Protein AF-A0A2S5LZ97-F1 (afdb_monomer_lite)

Radius of gyration: 30.35 Å; chains: 1; bounding box: 59×43×100 Å

Structure (mmCIF, N/CA/C/O backbone):
data_AF-A0A2S5LZ97-F1
#
_entry.id   AF-A0A2S5LZ97-F1
#
loop_
_atom_site.group_PDB
_atom_site.id
_atom_site.type_symbol
_atom_site.label_atom_id
_atom_site.label_alt_id
_atom_site.label_comp_id
_atom_site.label_asym_id
_atom_site.label_entity_id
_atom_site.label_seq_id
_atom_site.pdbx_PDB_ins_code
_atom_site.Cartn_x
_atom_site.Cartn_y
_atom_site.Cartn_z
_atom_site.occupancy
_atom_site.B_iso_or_equiv
_atom_site.auth_seq_id
_atom_site.auth_comp_id
_atom_site.auth_asym_id
_atom_site.auth_atom_id
_atom_site.pdbx_PDB_model_num
ATOM 1 N N . MET A 1 1 ? -4.134 26.483 -69.947 1.00 50.78 1 MET A N 1
ATOM 2 C CA . MET A 1 1 ? -4.441 25.269 -69.149 1.00 50.78 1 MET A CA 1
ATOM 3 C C . MET A 1 1 ? -4.450 25.539 -67.646 1.00 50.78 1 MET A C 1
ATOM 5 O O . MET A 1 1 ? -5.312 25.001 -66.969 1.00 50.78 1 MET A O 1
ATOM 9 N N . THR A 1 2 ? -3.564 26.391 -67.124 1.00 55.31 2 THR A N 1
ATOM 10 C CA . THR A 1 2 ? -3.478 26.756 -65.696 1.00 55.31 2 THR A CA 1
ATOM 11 C C . THR A 1 2 ? -4.659 27.597 -65.186 1.00 55.31 2 THR A C 1
ATOM 13 O O . THR A 1 2 ? -5.148 27.341 -64.092 1.00 55.31 2 THR A O 1
ATOM 16 N N . GLU A 1 3 ? -5.186 28.536 -65.982 1.00 55.03 3 GLU A N 1
ATOM 17 C CA . GLU A 1 3 ? -6.329 29.379 -65.572 1.00 55.03 3 GLU A CA 1
ATOM 18 C C . GLU A 1 3 ? -7.663 28.617 -65.517 1.00 55.03 3 GLU A C 1
ATOM 20 O O . GLU A 1 3 ? -8.419 28.777 -64.564 1.00 55.03 3 GLU A O 1
ATOM 25 N N . LEU A 1 4 ? -7.917 27.702 -66.463 1.00 55.62 4 LEU A N 1
ATOM 26 C CA . LEU A 1 4 ? -9.122 26.855 -66.463 1.00 55.62 4 LEU A CA 1
ATOM 27 C C . LEU A 1 4 ? -9.148 25.887 -65.262 1.00 55.62 4 LEU A C 1
ATOM 29 O O . LEU A 1 4 ? -10.207 25.578 -64.723 1.00 55.62 4 LEU A O 1
ATOM 33 N N . PHE A 1 5 ? -7.970 25.434 -64.820 1.00 51.81 5 PHE A N 1
ATOM 34 C CA . PHE A 1 5 ? -7.815 24.567 -63.649 1.00 51.81 5 PHE A CA 1
ATOM 35 C C . PHE A 1 5 ? -8.069 25.311 -62.331 1.00 51.81 5 PHE A C 1
ATOM 37 O O . PHE A 1 5 ? -8.610 24.726 -61.394 1.00 51.81 5 PHE A O 1
ATOM 44 N N . ASN A 1 6 ? -7.708 26.595 -62.258 1.00 56.69 6 ASN A N 1
ATOM 45 C CA . ASN A 1 6 ? -8.006 27.435 -61.098 1.00 56.69 6 ASN A CA 1
ATOM 46 C C . ASN A 1 6 ? -9.491 27.826 -61.043 1.00 56.69 6 ASN A C 1
ATOM 48 O O . ASN A 1 6 ? -10.066 27.818 -59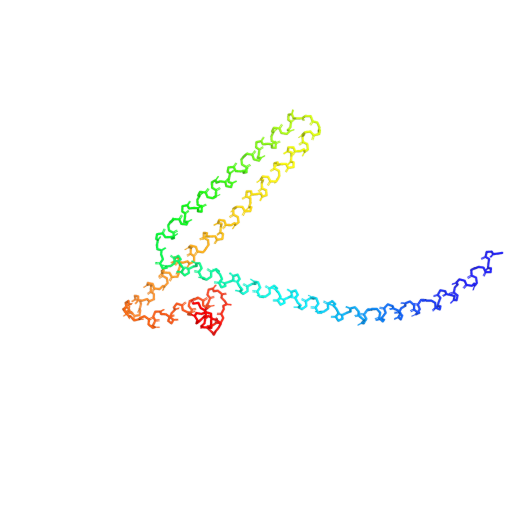.958 1.00 56.69 6 ASN A O 1
ATOM 52 N N . LEU A 1 7 ? -10.135 28.037 -62.199 1.00 55.12 7 LEU A N 1
ATOM 53 C CA . LEU A 1 7 ? -11.564 28.366 -62.283 1.00 55.12 7 LEU A CA 1
ATOM 54 C C . LEU A 1 7 ? -12.489 27.227 -61.815 1.00 55.12 7 LEU A C 1
ATOM 56 O O . LEU A 1 7 ? -13.575 27.483 -61.308 1.00 55.12 7 LEU A O 1
ATOM 60 N N . ILE A 1 8 ? -12.072 25.965 -61.981 1.00 59.00 8 ILE A N 1
ATOM 61 C CA . ILE A 1 8 ? -12.841 24.787 -61.535 1.00 59.00 8 ILE A CA 1
ATOM 62 C C . ILE A 1 8 ? -12.520 24.434 -60.073 1.00 59.00 8 ILE A C 1
ATOM 64 O O . ILE A 1 8 ? -13.386 23.940 -59.353 1.00 59.00 8 ILE A O 1
ATOM 68 N N . LYS A 1 9 ? -11.296 24.710 -59.604 1.00 58.56 9 LYS A N 1
ATOM 69 C CA . LYS A 1 9 ? -10.861 24.385 -58.236 1.00 58.56 9 LYS A CA 1
ATOM 70 C C . LYS A 1 9 ? -11.631 25.141 -57.160 1.00 58.56 9 LYS A C 1
ATOM 72 O O . LYS A 1 9 ? -12.014 24.522 -56.173 1.00 58.56 9 LYS A O 1
ATOM 77 N N . GLU A 1 10 ? -11.851 26.442 -57.334 1.00 59.50 10 GLU A N 1
ATOM 78 C CA . GLU A 1 10 ? -12.558 27.258 -56.340 1.00 59.50 10 GLU A CA 1
ATOM 79 C C . GLU A 1 10 ? -13.998 26.788 -56.081 1.00 59.50 10 GLU A C 1
ATOM 81 O O . GLU A 1 10 ? -14.307 26.471 -54.933 1.00 59.50 10 GLU A O 1
ATOM 86 N N . PRO A 1 11 ? -14.889 26.659 -57.081 1.00 67.94 11 PRO A N 1
ATOM 87 C CA . PRO A 1 11 ? -16.263 26.224 -56.835 1.00 67.94 11 PRO A CA 1
ATOM 88 C C . PRO A 1 11 ? -16.336 24.780 -56.332 1.00 67.94 11 PRO A C 1
ATOM 90 O O . PRO A 1 11 ? -17.176 24.473 -55.490 1.00 67.94 11 PRO A O 1
ATOM 93 N N . LEU A 1 12 ? -15.430 23.899 -56.774 1.00 67.44 12 LEU A N 1
ATOM 94 C CA . LEU A 1 12 ? -15.356 22.532 -56.259 1.00 67.44 12 LEU A CA 1
ATOM 95 C C . LEU A 1 12 ? -14.929 22.511 -54.783 1.00 67.44 12 LEU A C 1
ATOM 97 O O . LEU A 1 12 ? -15.481 21.743 -54.001 1.00 67.44 12 LEU A O 1
ATOM 101 N N . PHE A 1 13 ? -13.991 23.375 -54.385 1.00 68.31 13 PHE A N 1
ATOM 102 C CA . PHE A 1 13 ? -13.585 23.552 -52.991 1.00 68.31 13 PHE A CA 1
ATOM 103 C C . PHE A 1 13 ? -14.746 24.084 -52.140 1.00 68.31 13 PHE A C 1
ATOM 105 O O . PHE A 1 13 ? -15.053 23.504 -51.096 1.00 68.31 13 PHE A O 1
ATOM 112 N N . TRP A 1 14 ? -15.456 25.115 -52.608 1.00 73.94 14 TRP A N 1
ATOM 113 C CA . TRP A 1 14 ? -16.627 25.668 -51.917 1.00 73.94 14 TRP A CA 1
ATOM 114 C C . TRP A 1 14 ? -17.797 24.680 -51.820 1.00 73.94 14 TRP A C 1
ATOM 116 O O . TRP A 1 14 ? -18.539 24.730 -50.844 1.00 73.94 14 TRP A O 1
ATOM 126 N N . LEU A 1 15 ? -17.939 23.753 -52.773 1.00 74.19 15 LEU A N 1
ATOM 127 C CA . LEU A 1 15 ? -18.967 22.708 -52.746 1.00 74.19 15 LEU A CA 1
ATOM 128 C C . LEU A 1 15 ? -18.573 21.509 -51.864 1.00 74.19 15 LEU A C 1
ATOM 130 O O . LEU A 1 15 ? -19.403 20.972 -51.134 1.00 74.19 15 LEU A O 1
ATOM 134 N N . LEU A 1 16 ? -17.306 21.087 -51.900 1.00 68.50 16 LEU A N 1
ATOM 135 C CA . LEU A 1 16 ? -16.816 19.936 -51.132 1.00 68.50 16 LEU A CA 1
ATOM 136 C C . LEU A 1 16 ? -16.667 20.246 -49.642 1.00 68.50 16 LEU A C 1
ATOM 138 O O . LEU A 1 16 ? -16.916 19.372 -48.817 1.00 68.50 16 LEU A O 1
ATOM 142 N N . THR A 1 17 ? -16.307 21.477 -49.281 1.00 74.44 17 THR A N 1
ATOM 143 C CA . THR A 1 17 ? -16.117 21.883 -47.878 1.00 74.44 17 THR A CA 1
ATOM 144 C C . THR A 1 17 ? -17.362 21.653 -47.000 1.00 74.44 17 THR A C 1
ATOM 146 O O . THR A 1 17 ? -17.229 21.001 -45.962 1.00 74.44 17 THR A O 1
ATOM 149 N N . PRO A 1 18 ? -18.585 22.083 -47.380 1.00 74.12 18 PRO A N 1
ATOM 150 C CA . PRO A 1 18 ? -19.786 21.804 -46.593 1.00 74.12 18 PRO A CA 1
ATOM 151 C C . PRO A 1 18 ? -20.181 20.322 -46.609 1.00 74.12 18 PRO A C 1
ATOM 153 O O . PRO A 1 18 ? -20.668 19.826 -45.598 1.00 74.12 18 PRO A O 1
ATOM 156 N N . ILE A 1 19 ? -19.925 19.584 -47.697 1.00 77.62 19 ILE A N 1
ATOM 157 C CA . ILE A 1 19 ? -20.187 18.134 -47.767 1.00 77.62 19 ILE A CA 1
ATOM 158 C C . ILE A 1 19 ? -19.274 17.376 -46.796 1.00 77.62 19 ILE A C 1
ATOM 160 O O . ILE A 1 19 ? -19.739 16.521 -46.046 1.00 77.62 19 ILE A O 1
ATOM 164 N N . VAL A 1 20 ? -17.987 17.723 -46.758 1.00 73.62 20 VAL A N 1
ATOM 165 C CA . VAL A 1 20 ? -17.019 17.166 -45.806 1.00 73.62 20 VAL A CA 1
ATOM 166 C C . VAL A 1 20 ? -17.381 17.570 -44.375 1.00 73.62 20 VAL A C 1
ATOM 168 O O . VAL A 1 20 ? -17.305 16.736 -43.477 1.00 73.62 20 VAL A O 1
ATOM 171 N N . GLY A 1 21 ? -17.852 18.801 -44.155 1.00 73.81 21 GLY A N 1
ATOM 172 C CA . GLY A 1 21 ? -18.374 19.252 -42.861 1.00 73.81 21 GLY A CA 1
ATOM 173 C C . GLY A 1 21 ? -19.596 18.453 -42.391 1.00 73.81 21 GLY A C 1
ATOM 174 O O . GLY A 1 21 ? -19.642 18.022 -41.239 1.00 73.81 21 GLY A O 1
ATOM 175 N N . LEU A 1 22 ? -20.550 18.178 -43.287 1.00 76.56 22 LEU A N 1
ATOM 176 C CA . LEU A 1 22 ? -21.699 17.310 -43.012 1.00 76.56 22 LEU A CA 1
ATOM 177 C C . LEU A 1 22 ? -21.257 15.875 -42.720 1.00 76.56 22 LEU A C 1
ATOM 179 O O . LEU A 1 22 ? -21.741 15.269 -41.767 1.00 76.56 22 LEU A O 1
ATOM 183 N N . PHE A 1 23 ? -20.296 15.350 -43.480 1.00 78.62 23 PHE A N 1
ATOM 184 C CA . PHE A 1 23 ? -19.751 14.013 -43.262 1.00 78.62 23 PHE A CA 1
ATOM 185 C C . PHE A 1 23 ? -19.069 13.902 -41.890 1.00 78.62 23 PHE A C 1
ATOM 187 O O . PHE A 1 23 ? -19.337 12.957 -41.151 1.00 78.62 23 PHE A O 1
ATOM 194 N N . TRP A 1 24 ? -18.275 14.904 -41.496 1.00 72.12 24 TRP A N 1
ATOM 195 C CA . TRP A 1 24 ? -17.671 14.989 -40.162 1.00 72.12 24 TRP A CA 1
ATOM 196 C C . TRP A 1 24 ? -18.701 15.161 -39.045 1.00 72.12 24 TRP A C 1
ATOM 198 O O . TRP A 1 24 ? -18.526 14.581 -37.978 1.00 72.12 24 TRP A O 1
ATOM 208 N N . SER A 1 25 ? -19.785 15.905 -39.275 1.00 76.88 25 SER A N 1
ATOM 209 C CA . SER A 1 25 ? -20.874 16.053 -38.303 1.00 76.88 25 SER A CA 1
ATOM 210 C C . SER A 1 25 ? -21.629 14.736 -38.088 1.00 76.88 25 SER A C 1
ATOM 212 O O . SER A 1 25 ? -21.878 14.341 -36.948 1.00 76.88 25 SER A O 1
ATOM 214 N N . VAL A 1 26 ? -21.917 14.000 -39.167 1.00 78.06 26 VAL A N 1
ATOM 215 C CA . VAL A 1 26 ? -22.550 12.673 -39.110 1.00 78.06 26 VAL A CA 1
ATOM 216 C C . VAL A 1 26 ? -21.627 11.656 -38.433 1.00 78.06 26 VAL A C 1
ATOM 218 O O . VAL A 1 26 ? -22.070 10.942 -37.535 1.00 78.06 26 VAL A O 1
ATOM 221 N N . LEU A 1 27 ? -20.335 11.630 -38.782 1.00 71.38 27 LEU A N 1
ATOM 222 C CA . LEU A 1 27 ? -19.331 10.802 -38.102 1.00 71.38 27 LEU A CA 1
ATOM 223 C C . LEU A 1 27 ? -19.199 11.161 -36.620 1.00 71.38 27 LEU A C 1
ATOM 225 O O . LEU A 1 27 ? -19.171 10.266 -35.781 1.00 71.38 27 LEU A O 1
ATOM 229 N N . GLY A 1 28 ? -19.173 12.451 -36.284 1.00 71.06 28 GLY A N 1
ATOM 230 C CA . GLY A 1 28 ? -19.146 12.933 -34.907 1.00 71.06 28 GLY A CA 1
ATOM 231 C C . GLY A 1 28 ? -20.350 12.434 -34.114 1.00 71.06 28 GLY A C 1
ATOM 232 O O . GLY A 1 28 ? -20.176 11.852 -33.046 1.00 71.06 28 GLY A O 1
ATOM 233 N N . ASN A 1 29 ? -21.561 12.559 -34.657 1.00 78.94 29 ASN A N 1
ATOM 234 C CA . ASN A 1 29 ? -22.782 12.074 -34.008 1.00 78.94 29 ASN A CA 1
ATOM 235 C C . ASN A 1 29 ? -22.852 10.544 -33.899 1.00 78.94 29 ASN A C 1
ATOM 237 O O . ASN A 1 29 ? -23.404 10.033 -32.928 1.00 78.94 29 ASN A O 1
ATOM 241 N N . LEU A 1 30 ? -22.262 9.807 -34.843 1.00 77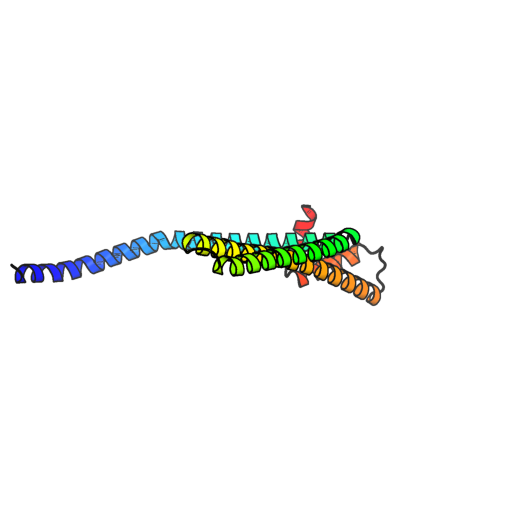.31 30 LEU A N 1
ATOM 242 C CA . LEU A 1 30 ? -22.158 8.348 -34.773 1.00 77.31 30 LEU A CA 1
ATOM 243 C C . LEU A 1 30 ? -21.130 7.888 -33.735 1.00 77.31 30 LEU A C 1
ATOM 245 O O . LEU A 1 30 ? -21.388 6.927 -33.021 1.00 77.31 30 LEU A O 1
ATOM 249 N N . VAL A 1 31 ? -19.983 8.564 -33.626 1.00 74.88 31 VAL A N 1
ATOM 250 C CA . VAL A 1 31 ? -18.845 8.163 -32.777 1.00 74.88 31 VAL A CA 1
ATOM 251 C C . VAL A 1 31 ? -18.990 8.647 -31.328 1.00 74.88 31 VAL A C 1
ATOM 253 O O . VAL A 1 31 ? -18.572 7.952 -30.399 1.00 74.88 31 VAL A O 1
ATOM 256 N N . THR A 1 32 ? -19.630 9.798 -31.111 1.00 76.81 32 THR A N 1
ATOM 257 C CA . THR A 1 32 ? -19.877 10.382 -29.780 1.00 76.81 32 THR A CA 1
ATOM 258 C C . THR A 1 32 ? -20.525 9.406 -28.785 1.00 76.81 32 THR A C 1
ATOM 260 O O . THR A 1 32 ? -19.980 9.266 -27.687 1.00 76.81 32 THR A O 1
ATOM 263 N N . PRO A 1 33 ? -21.609 8.666 -29.111 1.00 78.81 33 PRO A N 1
ATOM 264 C CA . PRO A 1 33 ? -22.198 7.713 -28.168 1.00 78.81 33 PRO A CA 1
ATOM 265 C C . PRO A 1 33 ? -21.260 6.542 -27.837 1.00 78.81 33 PRO A C 1
ATOM 267 O O . PRO A 1 33 ? -21.272 6.058 -26.705 1.00 78.81 33 PRO A O 1
ATOM 270 N N . PHE A 1 34 ? -20.396 6.107 -28.766 1.00 78.19 34 PHE A N 1
ATOM 271 C CA . PHE A 1 34 ? -19.392 5.072 -28.480 1.00 78.19 34 PHE A CA 1
ATOM 272 C C . PHE A 1 34 ? -18.308 5.578 -27.526 1.00 78.19 34 PHE A C 1
ATOM 274 O O . PHE A 1 34 ? -17.967 4.877 -26.574 1.00 78.19 34 PHE A O 1
ATOM 281 N N . PHE A 1 35 ? -17.812 6.803 -27.721 1.00 77.06 35 PHE A N 1
ATOM 282 C CA . PHE A 1 35 ? -16.843 7.414 -26.807 1.00 77.06 35 PHE A CA 1
ATOM 283 C C . PHE A 1 35 ? -17.438 7.682 -25.425 1.00 77.06 35 PHE A C 1
ATOM 285 O O . PHE A 1 35 ? -16.797 7.382 -24.421 1.00 77.06 35 PHE A O 1
ATOM 292 N N . GLN A 1 36 ? -18.673 8.182 -25.347 1.00 76.44 36 GLN A N 1
ATOM 293 C CA . GLN A 1 36 ? -19.364 8.386 -24.071 1.00 76.44 36 GLN A CA 1
ATOM 294 C C . GLN A 1 36 ? -19.600 7.063 -23.335 1.00 76.44 36 GLN A C 1
ATOM 296 O O . GLN A 1 36 ? -19.387 6.990 -22.126 1.00 76.44 36 GLN A O 1
ATOM 301 N N . LYS A 1 37 ? -19.976 5.998 -24.055 1.00 80.88 37 LYS A N 1
ATOM 302 C CA . LYS A 1 37 ? -20.120 4.651 -23.489 1.00 80.88 37 LYS A CA 1
ATOM 303 C C . LYS A 1 37 ? -18.783 4.075 -23.020 1.00 80.88 37 LYS A C 1
ATOM 305 O O . LYS A 1 37 ? -18.716 3.481 -21.951 1.00 80.88 37 LYS A O 1
ATOM 310 N N . TYR A 1 38 ? -17.711 4.270 -23.783 1.00 79.50 38 TYR A N 1
ATOM 311 C CA . TYR A 1 38 ? -16.372 3.829 -23.397 1.00 79.50 38 TYR A CA 1
ATOM 312 C C . TYR A 1 38 ? -15.858 4.578 -22.162 1.00 79.50 38 TYR A C 1
ATOM 314 O O . TYR A 1 38 ? -15.356 3.960 -21.223 1.00 79.50 38 TYR A O 1
ATOM 322 N N . LEU A 1 39 ? -16.038 5.901 -22.119 1.00 74.25 39 LEU A N 1
ATOM 323 C CA . LEU A 1 39 ? -15.683 6.719 -20.963 1.00 74.25 39 LEU A CA 1
ATOM 324 C C . LEU A 1 39 ? -16.506 6.320 -19.739 1.00 74.25 39 LEU A C 1
ATOM 326 O O . LEU A 1 39 ? -15.924 6.092 -18.684 1.00 74.25 39 LEU A O 1
ATOM 330 N N . SER A 1 40 ? -17.825 6.161 -19.862 1.00 77.06 40 SER A N 1
ATOM 331 C CA . SER A 1 40 ? -18.664 5.747 -18.732 1.00 77.06 40 SER A CA 1
ATOM 332 C C . SER A 1 40 ? -18.291 4.355 -18.216 1.00 77.06 40 SER A C 1
ATOM 334 O O . SER A 1 40 ? -18.212 4.163 -17.004 1.00 77.06 40 SER A O 1
ATOM 336 N N . GLN A 1 41 ? -17.947 3.411 -19.097 1.00 77.44 41 GLN A N 1
ATOM 337 C CA . GLN A 1 41 ? -17.414 2.100 -18.715 1.00 77.44 41 GLN A CA 1
ATOM 338 C C . GLN A 1 41 ? -16.046 2.194 -18.031 1.00 77.44 41 GLN A C 1
ATOM 340 O O . GLN A 1 41 ? -15.814 1.505 -17.039 1.00 77.44 41 GLN A O 1
ATOM 345 N N . LEU A 1 42 ? -15.146 3.056 -18.508 1.00 71.62 42 LEU A N 1
ATOM 346 C CA . LEU A 1 42 ? -13.861 3.330 -17.860 1.00 71.62 42 LEU A CA 1
ATOM 347 C C . LEU A 1 42 ? -14.046 3.933 -16.466 1.00 71.62 42 LEU A C 1
ATOM 349 O O . LEU A 1 42 ? -13.388 3.495 -15.523 1.00 71.62 42 LEU A O 1
ATOM 353 N N . TYR A 1 43 ? -14.951 4.902 -16.323 1.00 71.19 43 TYR A N 1
ATOM 354 C CA . TYR A 1 43 ? -15.293 5.519 -15.042 1.00 71.19 43 TYR A CA 1
ATOM 355 C C . TYR A 1 43 ? -15.915 4.501 -14.083 1.00 71.19 43 TYR A C 1
ATOM 357 O O . TYR A 1 43 ? -15.457 4.376 -12.948 1.00 71.19 43 TYR A O 1
ATOM 365 N N . GLN A 1 44 ? -16.888 3.711 -14.540 1.00 71.19 44 GLN A N 1
ATOM 366 C CA . GLN A 1 44 ? -17.496 2.649 -13.735 1.00 71.19 44 GLN A CA 1
ATOM 367 C C . GLN A 1 44 ? -16.477 1.572 -13.346 1.00 71.19 44 GLN A C 1
ATOM 369 O O . GLN A 1 44 ? -16.443 1.152 -12.194 1.00 71.19 44 GLN A O 1
ATOM 374 N N . SER A 1 45 ? -15.607 1.154 -14.267 1.00 73.12 45 SER A N 1
ATOM 375 C CA . SER A 1 45 ? -14.543 0.178 -14.005 1.00 73.12 45 SER A CA 1
ATOM 376 C C . SER A 1 45 ? -13.529 0.704 -12.988 1.00 73.12 45 SER A C 1
ATOM 378 O O . SER A 1 45 ? -13.162 -0.011 -12.056 1.00 73.12 45 SER A O 1
ATOM 380 N N . ARG A 1 46 ? -13.121 1.975 -13.099 1.00 71.62 46 ARG A N 1
ATOM 381 C CA . ARG A 1 46 ? -12.242 2.625 -12.116 1.00 71.62 46 ARG A CA 1
ATOM 382 C C . ARG A 1 46 ? -12.900 2.737 -10.747 1.00 71.62 46 ARG A C 1
ATOM 384 O O . ARG A 1 46 ? -12.242 2.420 -9.761 1.00 71.62 46 ARG A O 1
ATOM 391 N N . ASN A 1 47 ? -14.178 3.106 -10.676 1.00 75.00 47 ASN A N 1
ATOM 392 C CA . ASN A 1 47 ? -14.906 3.147 -9.407 1.00 75.00 47 ASN A CA 1
ATOM 393 C C . ASN A 1 47 ? -15.033 1.757 -8.780 1.00 75.00 47 ASN A C 1
ATOM 395 O O . ASN A 1 47 ? -14.720 1.604 -7.606 1.00 75.00 47 ASN A O 1
ATOM 399 N N . ARG A 1 48 ? -15.387 0.725 -9.556 1.00 73.50 48 ARG A N 1
ATOM 400 C CA . ARG A 1 48 ? -15.442 -0.662 -9.058 1.00 73.50 48 ARG A CA 1
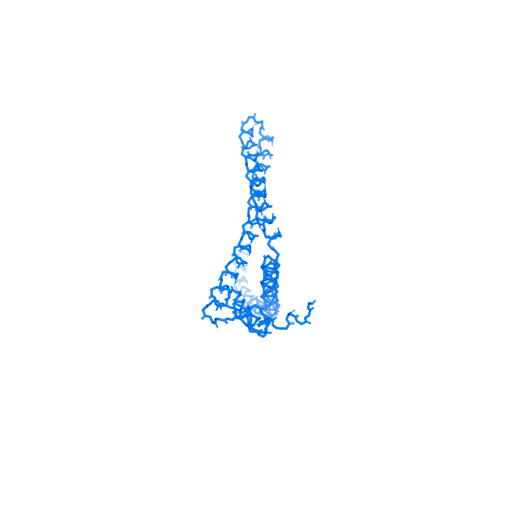ATOM 401 C C . ARG A 1 48 ? -14.085 -1.139 -8.541 1.00 73.50 48 ARG A C 1
ATOM 403 O O . ARG A 1 48 ? -14.015 -1.711 -7.460 1.00 73.50 48 ARG A O 1
ATOM 410 N N . LYS A 1 49 ? -12.999 -0.855 -9.270 1.00 77.25 49 LYS A N 1
ATOM 411 C CA . LYS A 1 49 ? -11.630 -1.168 -8.826 1.00 77.25 49 LYS A CA 1
ATOM 412 C C . LYS A 1 49 ? -11.243 -0.406 -7.562 1.00 77.25 49 LYS A C 1
ATOM 414 O O . LYS A 1 49 ? -10.596 -0.976 -6.693 1.00 77.25 49 LYS A O 1
ATOM 419 N N . ARG A 1 50 ? -11.649 0.861 -7.445 1.00 76.12 50 ARG A N 1
ATOM 420 C CA . ARG A 1 50 ? -11.406 1.677 -6.253 1.00 76.12 50 ARG A CA 1
ATOM 421 C C . ARG A 1 50 ? -12.128 1.094 -5.041 1.00 76.12 50 ARG A C 1
ATOM 423 O O . ARG A 1 50 ? -11.476 0.852 -4.039 1.00 76.12 50 ARG A O 1
ATOM 430 N N . VAL A 1 51 ? -13.425 0.809 -5.153 1.00 76.00 51 VAL A N 1
ATOM 431 C CA . VAL A 1 51 ? -14.223 0.216 -4.065 1.00 76.00 51 VAL A CA 1
ATOM 432 C C . VAL A 1 51 ? -13.655 -1.143 -3.651 1.00 76.00 51 VAL A C 1
ATOM 434 O O . VAL A 1 51 ? -13.380 -1.355 -2.475 1.00 76.00 51 VAL A O 1
ATOM 437 N N . SER A 1 52 ? -13.366 -2.024 -4.614 1.00 79.81 52 SER A N 1
ATOM 438 C CA . SER A 1 52 ? -12.742 -3.325 -4.342 1.00 79.81 52 SER A CA 1
ATOM 439 C C . SER A 1 52 ? -11.386 -3.193 -3.638 1.00 79.81 52 SER A C 1
ATOM 441 O O . SER A 1 52 ? -11.130 -3.918 -2.681 1.00 79.81 52 SER A O 1
ATOM 443 N N . SER A 1 53 ? -10.544 -2.243 -4.054 1.00 79.56 53 SER A N 1
ATOM 444 C CA . SER A 1 53 ? -9.255 -1.991 -3.401 1.00 79.56 53 SER A CA 1
ATOM 445 C C . SER A 1 53 ? -9.414 -1.476 -1.969 1.00 79.56 53 SER A C 1
ATOM 447 O O . SER A 1 53 ? -8.613 -1.841 -1.111 1.00 79.56 53 SER A O 1
ATOM 449 N N . ILE A 1 54 ? -10.423 -0.645 -1.693 1.00 82.31 54 ILE A N 1
ATOM 450 C CA . ILE A 1 54 ? -10.682 -0.146 -0.338 1.00 82.31 54 ILE A CA 1
ATOM 451 C C . ILE A 1 54 ? -11.166 -1.292 0.563 1.00 82.31 54 ILE A C 1
ATOM 453 O O . ILE A 1 54 ? -10.671 -1.435 1.678 1.00 82.31 54 ILE A O 1
ATOM 457 N N . LEU A 1 55 ? -12.060 -2.149 0.067 1.00 81.44 55 LEU A N 1
ATOM 458 C CA . LEU A 1 55 ? -12.549 -3.314 0.810 1.00 81.44 55 LEU A CA 1
ATOM 459 C C . LEU A 1 55 ? -11.436 -4.328 1.102 1.00 81.44 55 LEU A C 1
ATOM 461 O O . LEU A 1 55 ? -11.345 -4.835 2.217 1.00 81.44 55 LEU A O 1
ATOM 465 N N . GLU A 1 56 ? -10.544 -4.581 0.139 1.00 84.88 56 GLU A N 1
ATOM 466 C CA . GLU A 1 56 ? -9.376 -5.441 0.358 1.00 84.88 56 GLU A CA 1
ATOM 467 C C . GLU A 1 56 ? -8.424 -4.842 1.408 1.00 84.88 56 GLU A C 1
ATOM 469 O O . GLU A 1 56 ? -7.916 -5.559 2.272 1.00 84.88 56 GLU A O 1
ATOM 474 N N . ASN A 1 57 ? -8.207 -3.522 1.371 1.00 84.94 57 ASN A N 1
ATOM 475 C CA . ASN A 1 57 ? -7.401 -2.826 2.374 1.00 84.94 57 ASN A CA 1
ATOM 476 C C . ASN A 1 57 ? -8.026 -2.927 3.768 1.00 84.94 57 ASN A C 1
ATOM 478 O O . ASN A 1 57 ? -7.314 -3.238 4.721 1.00 84.94 57 ASN A O 1
ATOM 482 N N . ARG A 1 58 ? -9.344 -2.727 3.884 1.00 85.25 58 ARG A N 1
ATOM 483 C CA . ARG A 1 58 ? -10.082 -2.909 5.139 1.00 85.25 58 ARG A CA 1
ATOM 484 C C . ARG A 1 58 ? -9.911 -4.327 5.675 1.00 85.25 58 ARG A C 1
ATOM 486 O O . ARG A 1 58 ? -9.532 -4.491 6.827 1.00 85.25 58 ARG A O 1
ATOM 493 N N . ALA A 1 59 ? -10.123 -5.341 4.836 1.00 85.88 59 ALA A N 1
ATOM 494 C CA . ALA A 1 59 ? -9.992 -6.738 5.242 1.00 85.88 59 ALA A CA 1
ATOM 495 C C . ALA A 1 59 ? -8.577 -7.070 5.751 1.00 85.88 59 ALA A C 1
ATOM 497 O O . ALA A 1 59 ? -8.426 -7.834 6.701 1.00 85.88 59 ALA A O 1
ATOM 498 N N . LYS A 1 60 ? -7.526 -6.484 5.159 1.00 86.69 60 LYS A N 1
ATOM 499 C CA . LYS A 1 60 ? -6.146 -6.635 5.660 1.00 86.69 60 LYS A CA 1
ATOM 500 C C . LYS A 1 60 ? -5.937 -5.947 7.007 1.00 86.69 60 LYS A C 1
ATOM 502 O O . LYS A 1 60 ? -5.341 -6.542 7.898 1.00 86.69 60 LYS A O 1
ATOM 507 N N . VAL A 1 61 ? -6.450 -4.728 7.171 1.00 87.50 61 VAL A N 1
ATOM 508 C CA . VAL A 1 61 ? -6.401 -4.000 8.450 1.00 87.50 61 VAL A CA 1
ATOM 509 C C . VAL A 1 61 ? -7.122 -4.781 9.550 1.00 87.50 61 VAL A C 1
ATOM 511 O O . VAL A 1 61 ? -6.596 -4.910 10.651 1.00 87.50 61 VAL A O 1
ATOM 514 N N . GLU A 1 62 ? -8.278 -5.365 9.241 1.00 86.88 62 GLU A N 1
ATOM 515 C CA . GLU A 1 62 ? -9.038 -6.212 10.161 1.00 86.88 62 GLU A CA 1
ATOM 516 C C . GLU A 1 62 ? -8.256 -7.467 10.576 1.00 86.88 62 GLU A C 1
ATOM 518 O O . GLU A 1 62 ? -8.183 -7.769 11.766 1.00 86.88 62 GLU A O 1
ATOM 523 N N . ARG A 1 63 ? -7.585 -8.154 9.640 1.00 87.44 63 ARG A N 1
ATOM 524 C CA . ARG A 1 63 ? -6.710 -9.293 9.980 1.00 87.44 63 ARG A CA 1
ATOM 525 C C . ARG A 1 63 ? -5.563 -8.892 10.902 1.00 87.44 63 ARG A C 1
ATOM 527 O O . ARG A 1 63 ? -5.339 -9.554 11.910 1.00 87.44 63 ARG A O 1
ATOM 534 N N . PHE A 1 64 ? -4.869 -7.794 10.597 1.00 88.62 64 PHE A N 1
ATOM 535 C CA . PHE A 1 64 ? -3.775 -7.298 11.439 1.00 88.62 64 PHE A CA 1
ATOM 536 C C . PHE A 1 64 ? -4.247 -6.837 12.818 1.00 88.62 64 PHE A C 1
ATOM 538 O O . PHE A 1 64 ? -3.493 -6.942 13.786 1.00 88.62 64 PHE A O 1
ATOM 545 N N . PHE A 1 65 ? -5.476 -6.330 12.912 1.00 83.56 65 PHE A N 1
ATOM 546 C CA . PHE A 1 65 ? -6.110 -6.000 14.181 1.00 83.56 65 PHE A CA 1
ATOM 547 C C . PHE A 1 65 ? -6.348 -7.268 15.015 1.00 83.56 65 PHE A C 1
ATOM 549 O O . PHE A 1 65 ? -5.909 -7.323 16.158 1.00 83.56 65 PHE A O 1
ATOM 556 N N . ILE A 1 66 ? -6.941 -8.312 14.424 1.00 86.75 66 ILE A N 1
ATOM 557 C CA . ILE A 1 66 ? -7.249 -9.576 15.116 1.00 86.75 66 ILE A CA 1
ATOM 558 C C . ILE A 1 66 ? -5.975 -10.346 15.514 1.00 86.75 66 ILE A C 1
ATOM 560 O O . ILE A 1 66 ? -5.932 -10.966 16.575 1.00 86.75 66 ILE A O 1
ATOM 564 N N . SER A 1 67 ? -4.937 -10.330 14.673 1.00 89.06 67 SER A N 1
ATOM 565 C CA . SER A 1 67 ? -3.739 -11.162 14.834 1.00 89.06 67 SER A CA 1
ATOM 566 C C . SER A 1 67 ? -2.468 -10.332 15.043 1.00 89.06 67 SER A C 1
ATOM 568 O O . SER A 1 67 ? -1.846 -9.844 14.097 1.00 89.06 67 SER A O 1
ATOM 570 N N . TYR A 1 68 ? -2.030 -10.217 16.301 1.00 84.12 68 TYR A N 1
ATOM 571 C CA . TYR A 1 68 ? -0.770 -9.549 16.659 1.00 84.12 68 TYR A CA 1
ATOM 572 C C . TYR A 1 68 ? 0.461 -10.237 16.060 1.00 84.12 68 TYR A C 1
ATOM 574 O O . TYR A 1 68 ? 1.383 -9.561 15.605 1.00 84.12 68 TYR A O 1
ATOM 582 N N . SER A 1 69 ? 0.468 -11.572 16.012 1.00 85.69 69 SER A N 1
ATOM 583 C CA . SER A 1 69 ? 1.581 -12.333 15.437 1.00 85.69 69 SER A CA 1
ATOM 584 C C . SER A 1 69 ? 1.731 -12.071 13.938 1.00 85.69 69 SER A C 1
ATOM 586 O O . SER A 1 69 ? 2.848 -11.866 13.471 1.00 85.69 69 SER A O 1
ATOM 588 N N . GLU A 1 70 ? 0.619 -12.001 13.198 1.00 86.62 70 GLU A N 1
ATOM 589 C CA . GLU A 1 70 ? 0.609 -11.662 11.768 1.00 86.62 70 GLU A CA 1
ATOM 590 C C . GLU A 1 70 ? 1.027 -10.205 11.531 1.00 86.62 70 GLU A C 1
ATOM 592 O O . GLU A 1 70 ? 1.717 -9.886 10.561 1.00 86.62 70 GLU A O 1
ATOM 597 N N . ARG A 1 71 ? 0.654 -9.299 12.437 1.00 85.56 71 ARG A N 1
ATOM 598 C CA . ARG A 1 71 ? 1.058 -7.892 12.381 1.00 85.56 71 ARG A CA 1
ATOM 599 C C . ARG A 1 71 ? 2.564 -7.724 12.557 1.00 85.56 71 ARG A C 1
ATOM 601 O O . ARG A 1 71 ? 3.195 -7.003 11.784 1.00 85.56 71 ARG A O 1
ATOM 608 N N . ASP A 1 72 ? 3.144 -8.377 13.558 1.00 87.50 72 ASP A N 1
ATOM 609 C CA . ASP A 1 72 ? 4.576 -8.283 13.831 1.00 87.50 72 ASP A CA 1
ATOM 610 C C . ASP A 1 72 ? 5.409 -9.036 12.791 1.00 87.50 72 ASP A C 1
ATOM 612 O O . ASP A 1 72 ? 6.429 -8.505 12.344 1.00 87.50 72 ASP A O 1
ATOM 616 N N . SER A 1 73 ? 4.942 -10.193 12.305 1.00 88.69 73 SER A N 1
ATOM 617 C CA . SER A 1 73 ? 5.579 -10.864 11.167 1.00 88.69 73 SER A CA 1
ATOM 618 C C . SER A 1 73 ? 5.566 -9.970 9.928 1.00 88.69 73 SER A C 1
ATOM 620 O O . SER A 1 73 ? 6.595 -9.806 9.281 1.00 88.69 73 SER A O 1
ATOM 622 N N . THR A 1 74 ? 4.451 -9.284 9.656 1.00 89.56 74 THR A N 1
ATOM 623 C CA . THR A 1 74 ? 4.345 -8.359 8.520 1.00 89.56 74 THR A CA 1
ATOM 624 C C . THR A 1 74 ? 5.294 -7.168 8.657 1.00 89.56 74 THR A C 1
ATOM 626 O O . THR A 1 74 ? 5.872 -6.739 7.662 1.00 89.56 74 THR A O 1
ATOM 629 N N . LYS A 1 75 ? 5.522 -6.629 9.865 1.00 89.31 75 LYS A N 1
ATOM 630 C CA . LYS A 1 75 ? 6.540 -5.576 10.067 1.00 89.31 75 LYS A CA 1
ATOM 631 C C . LYS A 1 75 ? 7.937 -6.074 9.702 1.00 89.31 75 LYS A C 1
ATOM 633 O O . LYS A 1 75 ? 8.687 -5.349 9.050 1.00 89.31 75 LYS A O 1
ATOM 638 N N . ILE A 1 76 ? 8.277 -7.299 10.103 1.00 90.75 76 ILE A N 1
ATOM 639 C CA . ILE A 1 76 ? 9.562 -7.924 9.769 1.00 90.75 76 ILE A CA 1
ATOM 640 C C . ILE A 1 76 ? 9.664 -8.135 8.254 1.00 90.75 76 ILE A C 1
ATOM 642 O O . ILE A 1 76 ? 10.674 -7.758 7.658 1.00 90.75 76 ILE A O 1
ATOM 646 N N . ASP A 1 77 ? 8.607 -8.639 7.617 1.00 89.62 77 ASP A N 1
ATOM 647 C CA . ASP A 1 77 ? 8.541 -8.835 6.166 1.00 89.62 77 ASP A CA 1
ATOM 648 C C . ASP A 1 77 ? 8.675 -7.514 5.398 1.00 89.62 77 ASP A C 1
ATOM 650 O O . ASP A 1 77 ? 9.364 -7.453 4.377 1.00 89.62 77 ASP A O 1
ATOM 654 N N . VAL A 1 78 ? 8.076 -6.433 5.906 1.00 91.12 78 VAL A N 1
ATOM 655 C CA . VAL A 1 78 ? 8.218 -5.078 5.358 1.00 91.12 78 VAL A CA 1
ATOM 656 C C . VAL A 1 78 ? 9.668 -4.616 5.437 1.00 91.12 78 VAL A C 1
ATOM 658 O O . VAL A 1 78 ? 10.215 -4.162 4.431 1.00 91.12 78 VAL A O 1
ATOM 661 N N . ILE A 1 79 ? 10.319 -4.756 6.597 1.00 91.44 79 ILE A N 1
ATOM 662 C CA . ILE A 1 79 ? 11.732 -4.386 6.773 1.00 91.44 79 ILE A CA 1
ATOM 663 C C . ILE A 1 79 ? 12.612 -5.200 5.819 1.00 91.44 79 ILE A C 1
ATOM 665 O O . ILE A 1 79 ? 13.447 -4.636 5.110 1.00 91.44 79 ILE A O 1
ATOM 669 N N . HIS A 1 80 ? 12.397 -6.514 5.748 1.00 91.31 80 HIS A N 1
ATOM 670 C CA . HIS A 1 80 ? 13.128 -7.393 4.843 1.00 91.31 80 HIS A CA 1
ATOM 671 C C . HIS A 1 80 ? 12.907 -7.013 3.369 1.00 91.31 80 HIS A C 1
ATOM 673 O O . HIS A 1 80 ? 13.854 -6.947 2.581 1.00 91.31 80 HIS A O 1
ATOM 679 N N . GLY A 1 81 ? 11.670 -6.691 2.992 1.00 90.81 81 GLY A N 1
ATOM 680 C CA . GLY A 1 81 ? 11.318 -6.234 1.653 1.00 90.81 81 GLY A CA 1
ATOM 681 C C . GLY A 1 81 ? 11.968 -4.898 1.286 1.00 90.81 81 GLY A C 1
ATOM 682 O O . GLY A 1 81 ? 12.452 -4.746 0.165 1.00 90.81 81 GLY A O 1
ATOM 683 N N . LEU A 1 82 ? 12.043 -3.950 2.225 1.00 90.62 82 LEU A N 1
ATOM 684 C CA . LEU A 1 82 ? 12.737 -2.673 2.032 1.00 90.62 82 LEU A CA 1
ATOM 685 C C . LEU A 1 82 ? 14.251 -2.871 1.885 1.00 90.62 82 LEU A C 1
ATOM 687 O O . LEU A 1 82 ? 14.849 -2.309 0.971 1.00 90.62 82 LEU A O 1
ATOM 691 N N . LEU A 1 83 ? 14.867 -3.723 2.712 1.00 91.50 83 LEU A N 1
ATOM 692 C CA . LEU A 1 83 ? 16.284 -4.088 2.578 1.00 91.50 83 LEU A CA 1
ATOM 693 C C . LEU A 1 83 ? 16.579 -4.754 1.231 1.00 91.50 83 LEU A C 1
ATOM 695 O O . LEU A 1 83 ? 17.597 -4.462 0.598 1.00 91.50 83 LEU A O 1
ATOM 699 N N . THR A 1 84 ? 15.668 -5.607 0.763 1.00 90.56 84 THR A N 1
ATOM 700 C CA . THR A 1 84 ? 15.749 -6.227 -0.564 1.00 90.56 84 THR A CA 1
ATOM 701 C C . THR A 1 84 ? 15.682 -5.169 -1.662 1.00 90.56 84 THR A C 1
ATOM 703 O O . THR A 1 84 ? 16.507 -5.177 -2.574 1.00 90.56 84 THR A O 1
ATOM 706 N N . ALA A 1 85 ? 14.755 -4.214 -1.566 1.00 89.19 85 ALA A N 1
ATOM 707 C CA . ALA A 1 85 ? 14.641 -3.131 -2.536 1.00 89.19 85 ALA A CA 1
ATOM 708 C C . ALA A 1 85 ? 15.894 -2.247 -2.580 1.00 89.19 85 ALA A C 1
ATOM 710 O O . ALA A 1 85 ? 16.403 -1.962 -3.664 1.00 89.19 85 ALA A O 1
ATOM 711 N N . ILE A 1 86 ? 16.425 -1.870 -1.413 1.00 90.44 86 ILE A N 1
ATOM 712 C CA . ILE A 1 86 ? 17.674 -1.108 -1.299 1.00 90.44 86 ILE A CA 1
ATOM 713 C C . ILE A 1 86 ? 18.820 -1.892 -1.940 1.00 90.44 86 ILE A C 1
ATOM 715 O O . ILE A 1 86 ? 19.575 -1.336 -2.731 1.00 90.44 86 ILE A O 1
ATOM 719 N N . SER A 1 87 ? 18.915 -3.195 -1.674 1.00 88.94 87 SER A N 1
ATOM 720 C CA . SER A 1 87 ? 19.949 -4.059 -2.251 1.00 88.94 87 SER A CA 1
ATOM 721 C C . SER A 1 87 ? 19.856 -4.123 -3.780 1.00 88.94 87 SER A C 1
ATOM 723 O O . SER A 1 87 ? 20.871 -3.984 -4.460 1.00 88.94 87 SER A O 1
ATOM 725 N N . ILE A 1 88 ? 18.647 -4.241 -4.342 1.00 89.62 88 ILE A N 1
ATOM 726 C CA . ILE A 1 88 ? 18.415 -4.183 -5.796 1.00 89.62 88 ILE A CA 1
ATOM 727 C C . ILE A 1 88 ? 18.876 -2.833 -6.368 1.00 89.62 88 ILE A C 1
ATOM 729 O O . ILE A 1 88 ? 19.542 -2.804 -7.404 1.00 89.62 88 ILE A O 1
ATOM 733 N N . MET A 1 89 ? 18.572 -1.717 -5.698 1.00 90.44 89 MET A N 1
ATOM 734 C CA . MET A 1 89 ? 19.005 -0.383 -6.135 1.00 90.44 89 MET A CA 1
ATOM 735 C C . MET A 1 89 ? 20.524 -0.196 -6.048 1.00 90.44 89 MET A C 1
ATOM 737 O O . MET A 1 89 ? 21.124 0.391 -6.950 1.00 90.44 89 MET A O 1
ATOM 741 N N . VAL A 1 90 ? 21.171 -0.719 -5.004 1.00 92.06 90 VAL A N 1
ATOM 742 C CA . VAL A 1 90 ? 22.635 -0.687 -4.852 1.00 92.06 90 VAL A CA 1
ATOM 743 C C . VAL A 1 90 ? 23.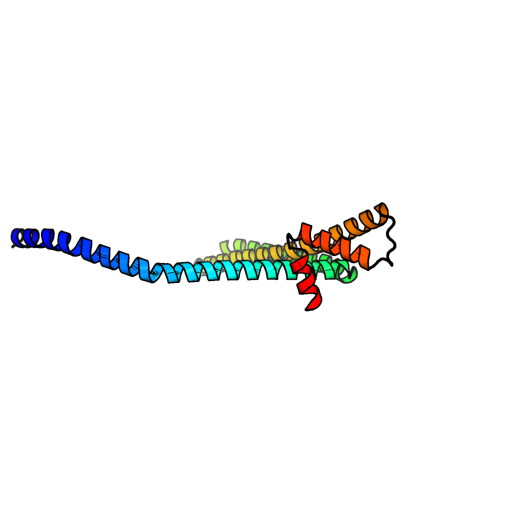305 -1.497 -5.963 1.00 92.06 90 VAL A C 1
ATOM 745 O O . VAL A 1 90 ? 24.224 -0.996 -6.611 1.00 92.06 90 VAL A O 1
ATOM 748 N N . VAL A 1 91 ? 22.809 -2.704 -6.255 1.00 88.19 91 VAL A N 1
ATOM 749 C CA . VAL A 1 91 ? 23.287 -3.518 -7.387 1.00 88.19 91 VAL A CA 1
ATOM 750 C C . VAL A 1 91 ? 23.067 -2.786 -8.713 1.00 88.19 91 VAL A C 1
ATOM 752 O O . VAL A 1 91 ? 23.983 -2.720 -9.533 1.00 88.19 91 VAL A O 1
ATOM 755 N N . GLY A 1 92 ? 21.897 -2.171 -8.906 1.00 88.38 92 GLY A N 1
ATOM 756 C CA . GLY A 1 92 ? 21.601 -1.334 -10.070 1.00 88.38 92 GLY A CA 1
ATOM 757 C C . GLY A 1 92 ? 22.599 -0.187 -10.229 1.00 88.38 92 GLY A C 1
ATOM 758 O O . GLY A 1 92 ? 23.138 0.016 -11.313 1.00 88.38 92 GLY A O 1
ATOM 759 N N . THR A 1 93 ? 22.926 0.506 -9.137 1.00 88.69 93 THR A N 1
ATOM 760 C CA . THR A 1 93 ? 23.944 1.569 -9.112 1.00 88.69 93 THR A CA 1
ATOM 761 C C . THR A 1 93 ? 25.320 1.034 -9.502 1.00 88.69 93 THR A C 1
ATOM 763 O O . THR A 1 93 ? 25.999 1.630 -10.336 1.00 88.69 93 THR A O 1
ATOM 766 N N . GLY A 1 94 ? 25.717 -0.120 -8.958 1.00 87.81 94 GLY A N 1
ATOM 767 C CA . GLY A 1 94 ? 26.965 -0.792 -9.320 1.00 87.81 94 GLY A CA 1
ATOM 768 C C . GLY A 1 94 ? 27.041 -1.122 -10.812 1.00 87.81 94 GLY A C 1
ATOM 769 O O . GLY A 1 94 ? 28.061 -0.863 -11.447 1.00 87.81 94 GLY A O 1
ATOM 770 N N . LEU A 1 95 ? 25.945 -1.606 -11.405 1.00 83.50 95 LEU A N 1
ATOM 771 C CA . LEU A 1 95 ? 25.861 -1.870 -12.845 1.00 83.50 95 LEU A CA 1
ATOM 772 C C . LEU A 1 95 ? 25.978 -0.592 -13.683 1.00 83.50 95 LEU A C 1
ATOM 774 O O . LEU A 1 95 ? 26.669 -0.603 -14.699 1.00 83.50 95 LEU A O 1
ATOM 778 N N . LEU A 1 96 ? 25.366 0.516 -13.253 1.00 87.50 96 LEU A N 1
ATOM 779 C CA . LEU A 1 96 ? 25.509 1.814 -13.924 1.00 87.50 96 LEU A CA 1
ATOM 780 C C . LEU A 1 96 ? 26.955 2.332 -13.870 1.00 87.50 96 LEU A C 1
ATOM 782 O O . LEU A 1 96 ? 27.438 2.907 -14.844 1.00 87.50 96 LEU A O 1
ATOM 786 N N . LEU A 1 97 ? 27.658 2.111 -12.755 1.00 87.38 97 LEU A N 1
ATOM 787 C CA . LEU A 1 97 ? 29.070 2.473 -12.616 1.00 87.38 97 LEU A CA 1
ATOM 788 C C . LEU A 1 97 ? 29.963 1.602 -13.509 1.00 87.38 97 LEU A C 1
ATOM 790 O O . LEU A 1 97 ? 30.799 2.136 -14.238 1.00 87.38 97 LEU A O 1
ATOM 794 N N . LEU A 1 98 ? 29.749 0.283 -13.512 1.00 81.81 98 LEU A N 1
ATOM 795 C CA . LEU A 1 98 ? 30.478 -0.661 -14.365 1.00 81.81 98 LEU A CA 1
ATOM 796 C C . LEU A 1 98 ? 30.195 -0.442 -15.857 1.00 81.81 98 LEU A C 1
ATOM 798 O O . LEU A 1 98 ? 31.085 -0.655 -16.679 1.00 81.81 98 LEU A O 1
ATOM 802 N N . ALA A 1 99 ? 29.005 0.048 -16.220 1.00 85.12 99 ALA A N 1
ATOM 803 C CA . ALA A 1 99 ? 28.661 0.395 -17.599 1.00 85.12 99 ALA A CA 1
ATOM 804 C C . ALA A 1 99 ? 29.642 1.405 -18.215 1.00 85.12 99 ALA A C 1
ATOM 806 O O . ALA A 1 99 ? 29.885 1.370 -19.420 1.00 85.12 99 ALA A O 1
ATOM 807 N N . ASN A 1 100 ? 30.253 2.273 -17.400 1.00 81.75 100 ASN A N 1
ATOM 808 C CA . ASN A 1 100 ? 31.248 3.241 -17.868 1.00 81.75 100 ASN A CA 1
ATOM 809 C C . ASN A 1 100 ? 32.567 2.598 -18.316 1.00 81.75 100 ASN A C 1
ATOM 811 O O . ASN A 1 100 ? 33.313 3.231 -19.058 1.00 81.75 100 ASN A O 1
ATOM 815 N N . LEU A 1 101 ? 32.840 1.362 -17.893 1.00 86.56 101 LEU A N 1
ATOM 816 C CA . LEU A 1 101 ? 34.034 0.596 -18.260 1.00 86.56 101 LEU A CA 1
ATOM 817 C C . LEU A 1 101 ? 33.802 -0.304 -19.485 1.00 86.56 101 LEU A C 1
ATOM 819 O O . LEU A 1 101 ? 34.745 -0.901 -19.999 1.00 86.56 101 LEU A O 1
ATOM 823 N N . LEU A 1 102 ? 32.554 -0.425 -19.951 1.00 81.75 102 LEU A N 1
ATOM 824 C CA . LEU A 1 102 ? 32.178 -1.308 -21.051 1.00 81.75 102 LEU A CA 1
ATOM 825 C C . LEU A 1 102 ? 32.229 -0.592 -22.416 1.00 81.75 102 LEU A C 1
ATOM 827 O O . LEU A 1 102 ? 31.924 0.600 -22.512 1.00 81.75 102 LEU A O 1
ATOM 831 N N . PRO A 1 103 ? 32.551 -1.318 -23.505 1.00 82.69 103 PRO A N 1
ATOM 832 C CA . PRO A 1 103 ? 32.486 -0.789 -24.866 1.00 82.69 103 PRO A CA 1
ATOM 833 C C . PRO A 1 103 ? 31.041 -0.473 -25.297 1.00 82.69 103 PRO A C 1
ATOM 835 O O . PRO A 1 103 ? 30.077 -1.022 -24.758 1.00 82.69 103 PRO A O 1
ATOM 838 N N . HIS A 1 104 ? 30.892 0.403 -26.300 1.00 74.94 104 HIS A N 1
ATOM 839 C CA . HIS A 1 104 ? 29.630 1.058 -26.686 1.00 74.94 104 HIS A CA 1
ATOM 840 C C . HIS A 1 104 ? 28.357 0.183 -26.695 1.00 74.94 104 HIS A C 1
ATOM 842 O O . HIS A 1 104 ? 27.394 0.599 -26.058 1.00 74.94 104 HIS A O 1
ATOM 848 N N . PRO A 1 105 ? 28.282 -0.999 -27.337 1.00 78.50 105 PRO A N 1
ATOM 849 C CA . PRO A 1 105 ? 27.032 -1.768 -27.349 1.00 78.50 105 PRO A CA 1
ATOM 850 C C . PRO A 1 105 ? 26.672 -2.340 -25.967 1.00 78.50 105 PRO A C 1
ATOM 852 O O . PRO A 1 105 ? 25.520 -2.261 -25.537 1.00 78.50 105 PRO A O 1
ATOM 855 N N . SER A 1 106 ? 27.661 -2.851 -25.231 1.00 81.12 106 SER A N 1
ATOM 856 C CA . SER A 1 106 ? 27.469 -3.439 -23.899 1.00 81.12 106 SER A CA 1
ATOM 857 C C . SER A 1 106 ? 27.164 -2.383 -22.833 1.00 81.12 106 SER A C 1
ATOM 859 O O . SER A 1 106 ? 26.444 -2.658 -21.874 1.00 81.12 106 SER A O 1
ATOM 861 N N . LYS A 1 107 ? 27.660 -1.155 -23.022 1.00 85.81 107 LYS A N 1
ATOM 862 C CA . LYS A 1 107 ? 27.389 -0.003 -22.155 1.00 85.81 107 LYS A CA 1
ATOM 863 C C . LYS A 1 107 ? 25.906 0.371 -22.119 1.00 85.81 107 LYS A C 1
ATOM 865 O O . LYS A 1 107 ? 25.350 0.545 -21.037 1.00 85.81 107 LYS A O 1
ATOM 870 N N . TYR A 1 108 ? 25.243 0.454 -23.275 1.00 85.62 108 TYR A N 1
ATOM 871 C CA . TYR A 1 108 ? 23.811 0.783 -23.324 1.00 85.62 108 TYR A CA 1
ATOM 872 C C . TYR A 1 108 ? 22.940 -0.312 -22.703 1.00 85.62 108 TYR A C 1
ATOM 874 O O . TYR A 1 108 ? 21.974 -0.005 -22.006 1.00 85.62 108 TYR A O 1
ATOM 882 N N . LEU A 1 109 ? 23.314 -1.581 -22.897 1.00 83.94 109 LEU A N 1
ATOM 883 C CA . LEU A 1 109 ? 22.630 -2.705 -22.262 1.00 83.94 109 LEU A CA 1
ATOM 884 C C . LEU A 1 109 ? 22.761 -2.650 -20.732 1.00 83.94 109 LEU A C 1
ATOM 886 O O . LEU A 1 109 ? 21.767 -2.806 -20.025 1.00 83.94 109 LEU A O 1
ATOM 890 N N . ALA A 1 110 ? 23.958 -2.362 -20.215 1.00 85.19 110 ALA A N 1
ATOM 891 C CA . ALA A 1 110 ? 24.187 -2.207 -18.781 1.00 85.19 110 ALA A CA 1
ATOM 892 C C . ALA A 1 110 ? 23.410 -1.017 -18.184 1.00 85.19 110 ALA A C 1
ATOM 894 O O . ALA A 1 110 ? 22.845 -1.149 -17.099 1.00 85.19 110 ALA A O 1
ATOM 895 N N . TYR A 1 111 ? 23.291 0.106 -18.906 1.00 86.31 111 TYR A N 1
ATOM 896 C CA . TYR A 1 111 ? 22.425 1.213 -18.482 1.00 86.31 111 TYR A CA 1
ATOM 897 C C . TYR A 1 111 ? 20.950 0.822 -18.424 1.00 86.31 111 TYR A C 1
ATOM 899 O O . TYR A 1 111 ? 20.278 1.138 -17.444 1.00 86.31 111 TYR A O 1
ATOM 907 N N . PHE A 1 112 ? 20.451 0.108 -19.434 1.00 87.94 112 PHE A N 1
ATOM 908 C CA . PHE A 1 112 ? 19.068 -0.362 -19.446 1.00 87.94 112 PHE A CA 1
ATOM 909 C C . PHE A 1 112 ? 18.776 -1.291 -18.260 1.00 87.94 112 PHE A C 1
ATOM 911 O O . PHE A 1 112 ? 17.794 -1.091 -17.547 1.00 87.94 112 PHE A O 1
ATOM 918 N N . ILE A 1 113 ? 19.661 -2.260 -17.999 1.00 88.56 113 ILE A N 1
ATOM 919 C CA . ILE A 1 113 ? 19.536 -3.182 -16.860 1.00 88.56 113 ILE A CA 1
ATOM 920 C C . ILE A 1 113 ? 19.605 -2.417 -15.532 1.00 88.56 113 ILE A C 1
ATOM 922 O O . ILE A 1 113 ? 18.802 -2.678 -14.638 1.00 88.56 113 ILE A O 1
ATOM 926 N N . GLY A 1 114 ? 20.514 -1.446 -15.408 1.00 88.81 114 GLY A N 1
ATOM 927 C CA . GLY A 1 114 ? 20.628 -0.603 -14.220 1.00 88.81 114 GLY A CA 1
ATOM 928 C C . GLY A 1 114 ? 19.342 0.179 -13.938 1.00 88.81 114 GLY A C 1
ATOM 929 O O . GLY A 1 114 ? 18.794 0.078 -12.843 1.00 88.81 114 GLY A O 1
ATOM 930 N N . VAL A 1 115 ? 18.798 0.887 -14.934 1.00 89.56 115 VAL A N 1
ATOM 931 C CA . VAL A 1 115 ? 17.524 1.624 -14.807 1.00 89.56 115 VAL A CA 1
ATOM 932 C C . VAL A 1 115 ? 16.363 0.682 -14.474 1.00 89.56 115 VAL A C 1
ATOM 934 O O . VAL A 1 115 ? 15.522 1.002 -13.632 1.00 89.56 115 VAL A O 1
ATOM 937 N N . TYR A 1 116 ? 16.327 -0.503 -15.084 1.00 90.75 116 TYR A N 1
ATOM 938 C CA . TYR A 1 116 ? 15.303 -1.501 -14.790 1.00 90.75 116 TYR A CA 1
ATOM 939 C C . TYR A 1 116 ? 15.391 -2.028 -13.349 1.00 90.75 116 TYR A C 1
ATOM 941 O O . TYR A 1 116 ? 14.361 -2.181 -12.692 1.00 90.75 116 TYR A O 1
ATOM 949 N N . ALA A 1 117 ? 16.598 -2.234 -12.813 1.00 90.19 117 ALA A N 1
ATOM 950 C CA . ALA A 1 117 ? 16.791 -2.605 -11.412 1.00 90.19 117 ALA A CA 1
ATOM 951 C C . ALA A 1 117 ? 16.243 -1.527 -10.460 1.00 90.19 117 ALA A C 1
ATOM 953 O O . ALA A 1 117 ? 15.534 -1.852 -9.510 1.00 90.19 117 ALA A O 1
ATOM 954 N N . PHE A 1 118 ? 16.469 -0.241 -10.750 1.00 90.50 118 PHE A N 1
ATOM 955 C CA . PHE A 1 118 ? 15.864 0.854 -9.981 1.00 90.50 118 PHE A CA 1
ATOM 956 C C . PHE A 1 118 ? 14.336 0.835 -10.030 1.00 90.50 118 PHE A C 1
ATOM 958 O O . PHE A 1 118 ? 13.691 0.953 -8.989 1.00 90.50 118 PHE A O 1
ATOM 965 N N . TYR A 1 119 ? 13.752 0.636 -11.214 1.00 92.25 119 TYR A N 1
ATOM 966 C CA . TYR A 1 119 ? 12.303 0.502 -11.363 1.00 92.25 119 TYR A CA 1
ATOM 967 C C . TYR A 1 119 ? 11.742 -0.650 -10.512 1.00 92.25 119 TYR A C 1
ATOM 969 O O . TYR A 1 119 ? 10.741 -0.474 -9.815 1.00 92.25 119 TYR A O 1
ATOM 977 N N . LEU A 1 120 ? 12.404 -1.813 -10.516 1.00 92.12 120 LEU A N 1
ATOM 978 C CA . LEU A 1 120 ? 12.026 -2.939 -9.661 1.00 92.12 120 LEU A CA 1
ATOM 979 C C . LEU A 1 120 ? 12.142 -2.590 -8.174 1.00 92.12 120 LEU A C 1
ATOM 981 O O . LEU A 1 120 ? 11.221 -2.889 -7.416 1.00 92.12 120 LEU A O 1
ATOM 985 N N . GLY A 1 121 ? 13.224 -1.921 -7.768 1.00 89.94 121 GLY A N 1
ATOM 986 C CA . GLY A 1 121 ? 13.408 -1.445 -6.399 1.00 89.94 121 GLY A CA 1
ATOM 987 C C . GLY A 1 121 ? 12.259 -0.541 -5.942 1.00 89.94 121 GLY A C 1
ATOM 988 O O . GLY A 1 121 ? 11.664 -0.801 -4.900 1.00 89.94 121 GLY A O 1
ATOM 989 N N . ILE A 1 122 ? 11.891 0.469 -6.741 1.00 92.88 122 ILE A N 1
ATOM 990 C CA . ILE A 1 122 ? 10.784 1.393 -6.425 1.00 92.88 122 ILE A CA 1
ATOM 991 C C . ILE A 1 122 ? 9.472 0.620 -6.282 1.00 92.88 122 ILE A C 1
ATOM 993 O O . ILE A 1 122 ? 8.751 0.792 -5.305 1.00 92.88 122 ILE A O 1
ATOM 997 N N . LYS A 1 123 ? 9.192 -0.306 -7.205 1.00 93.19 123 LYS A N 1
ATOM 998 C CA . LYS A 1 123 ? 7.969 -1.114 -7.161 1.00 93.19 123 LYS A CA 1
ATOM 999 C C . LYS A 1 123 ? 7.876 -1.977 -5.898 1.00 93.19 123 LYS A C 1
ATOM 1001 O O . LYS A 1 123 ? 6.781 -2.189 -5.376 1.00 93.19 123 LYS A O 1
ATOM 1006 N N . VAL A 1 124 ? 9.005 -2.498 -5.411 1.00 91.69 124 VAL A N 1
ATOM 1007 C CA . VAL A 1 124 ? 9.045 -3.221 -4.133 1.00 91.69 124 VAL A CA 1
ATOM 1008 C C . VAL A 1 124 ? 8.788 -2.254 -2.977 1.00 91.69 124 VAL A C 1
ATOM 1010 O O . VAL A 1 124 ? 7.943 -2.562 -2.141 1.00 91.69 124 VAL A O 1
ATOM 1013 N N . ILE A 1 125 ? 9.430 -1.081 -2.957 1.00 91.38 125 ILE A N 1
ATOM 1014 C CA . ILE A 1 125 ? 9.220 -0.042 -1.932 1.00 91.38 125 ILE A CA 1
ATOM 1015 C C . ILE A 1 125 ? 7.744 0.361 -1.835 1.00 91.38 125 ILE A C 1
ATOM 1017 O O . ILE A 1 125 ? 7.188 0.337 -0.739 1.00 91.38 125 ILE A O 1
ATOM 1021 N N . ASP A 1 126 ? 7.085 0.643 -2.960 1.00 91.06 126 ASP A N 1
ATOM 1022 C CA . ASP A 1 126 ? 5.668 1.025 -2.990 1.00 91.06 126 ASP A CA 1
ATOM 1023 C C . ASP A 1 126 ? 4.775 -0.050 -2.356 1.00 91.06 126 ASP A C 1
ATOM 1025 O O . ASP A 1 126 ? 3.891 0.247 -1.546 1.00 91.06 126 ASP A O 1
ATOM 1029 N N . LYS A 1 127 ? 5.036 -1.325 -2.676 1.00 90.12 127 LYS A N 1
ATOM 1030 C CA . LYS A 1 127 ? 4.305 -2.456 -2.090 1.00 90.12 127 LYS A CA 1
ATOM 1031 C C . LYS A 1 127 ? 4.512 -2.533 -0.574 1.00 90.12 127 LYS A C 1
ATOM 1033 O O . LYS A 1 127 ? 3.546 -2.760 0.153 1.00 90.12 127 LYS A O 1
ATOM 1038 N N . GLN A 1 128 ? 5.746 -2.357 -0.100 1.00 90.50 128 GLN A N 1
ATOM 1039 C CA . GLN A 1 128 ? 6.055 -2.433 1.329 1.00 90.50 128 GLN A CA 1
ATOM 1040 C C . GLN A 1 128 ? 5.501 -1.236 2.111 1.00 90.50 128 GLN A C 1
ATOM 1042 O O . GLN A 1 128 ? 4.989 -1.417 3.214 1.00 90.50 128 GLN A O 1
ATOM 1047 N N . HIS A 1 129 ? 5.509 -0.029 1.537 1.00 90.12 129 HIS A N 1
ATOM 1048 C CA . HIS A 1 129 ? 4.872 1.139 2.150 1.00 90.12 129 HIS A CA 1
ATOM 1049 C C . HIS A 1 129 ? 3.363 0.968 2.305 1.00 90.12 129 HIS A C 1
ATOM 1051 O O . HIS A 1 129 ? 2.816 1.355 3.337 1.00 90.12 129 HIS A O 1
ATOM 1057 N N . LEU A 1 130 ? 2.694 0.362 1.319 1.00 90.25 130 LEU A N 1
ATOM 1058 C CA . LEU A 1 130 ? 1.268 0.061 1.424 1.00 90.25 130 LEU A CA 1
ATOM 1059 C C . LEU A 1 130 ? 0.981 -0.893 2.595 1.00 90.25 130 LEU A C 1
ATOM 1061 O O . LEU A 1 130 ? 0.080 -0.626 3.389 1.00 90.25 130 LEU A O 1
ATOM 1065 N N . LEU A 1 131 ? 1.764 -1.969 2.728 1.00 88.81 131 LEU A N 1
ATOM 1066 C CA . LEU A 1 131 ? 1.638 -2.928 3.834 1.00 88.81 131 LEU A CA 1
ATOM 1067 C C . LEU A 1 131 ? 1.906 -2.267 5.191 1.00 88.81 131 LEU A C 1
ATOM 1069 O O . LEU A 1 131 ? 1.132 -2.447 6.129 1.00 88.81 131 LEU A O 1
ATOM 1073 N N . LEU A 1 132 ? 2.949 -1.439 5.287 1.00 90.62 132 LEU A N 1
ATOM 1074 C CA . LEU A 1 132 ? 3.250 -0.687 6.505 1.00 90.62 132 LEU A CA 1
ATOM 1075 C C . LEU A 1 132 ? 2.112 0.270 6.882 1.00 90.62 132 LEU A C 1
ATOM 1077 O O . LEU A 1 132 ? 1.759 0.379 8.054 1.00 90.62 132 LEU A O 1
ATOM 1081 N N . GLY A 1 133 ? 1.517 0.941 5.893 1.00 87.88 133 GLY A N 1
ATOM 1082 C CA . GLY A 1 133 ? 0.350 1.796 6.090 1.00 87.88 133 GLY A CA 1
ATOM 1083 C C . GLY A 1 133 ? -0.851 1.026 6.642 1.00 87.88 133 GLY A C 1
ATOM 1084 O O . GLY A 1 133 ? -1.504 1.503 7.564 1.00 87.88 133 GLY A O 1
ATOM 1085 N N . GLN A 1 134 ? -1.106 -0.188 6.144 1.00 91.19 1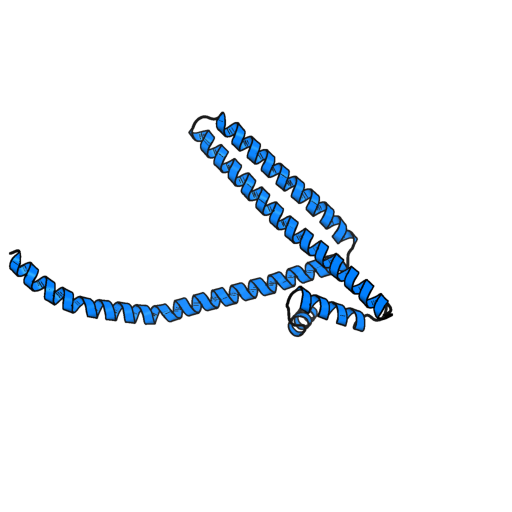34 GLN A N 1
ATOM 1086 C CA . GLN A 1 134 ? -2.169 -1.063 6.655 1.00 91.19 134 GLN A CA 1
ATOM 1087 C C . GLN A 1 134 ? -1.895 -1.515 8.096 1.00 91.19 134 GLN A C 1
ATOM 1089 O O . GLN A 1 134 ? -2.788 -1.458 8.936 1.00 91.19 134 GLN A O 1
ATOM 1094 N N . VAL A 1 135 ? -0.656 -1.904 8.410 1.00 91.12 135 VAL A N 1
ATOM 1095 C CA . VAL A 1 135 ? -0.256 -2.251 9.783 1.00 91.12 135 VAL A CA 1
ATOM 1096 C C . VAL A 1 135 ? -0.452 -1.063 10.726 1.00 91.12 135 VAL A C 1
ATOM 1098 O O . VAL A 1 135 ? -1.001 -1.227 11.814 1.00 91.12 135 VAL A O 1
ATOM 1101 N N . LYS A 1 136 ? -0.050 0.140 10.304 1.00 90.88 136 LYS A N 1
ATOM 1102 C CA . LYS A 1 136 ? -0.226 1.360 11.096 1.00 90.88 136 LYS A CA 1
ATOM 1103 C C . LYS A 1 136 ? -1.705 1.686 11.316 1.00 90.88 136 LYS A C 1
ATOM 1105 O O . LYS A 1 136 ? -2.091 1.994 12.436 1.00 90.88 136 LYS A O 1
ATOM 1110 N N . LEU A 1 137 ? -2.540 1.567 10.283 1.00 91.31 137 LEU A N 1
ATOM 1111 C CA . LEU A 1 137 ? -3.988 1.759 10.407 1.00 91.31 137 LEU A CA 1
ATOM 1112 C C . LEU A 1 137 ? -4.622 0.759 11.380 1.00 91.31 137 LEU A C 1
ATOM 1114 O O . LEU A 1 137 ? -5.501 1.142 12.143 1.00 91.31 137 LEU A O 1
ATOM 1118 N N . ALA A 1 138 ? -4.160 -0.495 11.399 1.00 90.19 138 ALA A N 1
ATOM 1119 C CA . ALA A 1 138 ? -4.629 -1.485 12.369 1.00 90.19 138 ALA A CA 1
ATOM 1120 C C . ALA A 1 138 ? -4.251 -1.109 13.811 1.00 90.19 138 ALA A C 1
ATOM 1122 O O . ALA A 1 138 ? -5.068 -1.260 14.712 1.00 90.19 138 ALA A O 1
ATOM 1123 N N . GLN A 1 139 ? -3.047 -0.566 14.022 1.00 90.75 139 GLN A N 1
ATOM 1124 C CA . GLN A 1 139 ? -2.630 -0.044 15.328 1.00 90.75 139 GLN A CA 1
ATOM 1125 C C . GLN A 1 139 ? -3.449 1.182 15.749 1.00 90.75 139 GLN A C 1
ATOM 1127 O O . GLN A 1 139 ? -3.846 1.276 16.902 1.00 90.75 139 GLN A O 1
ATOM 1132 N N . GLU A 1 140 ? -3.733 2.104 14.825 1.00 91.81 140 GLU A N 1
ATOM 1133 C CA . GLU A 1 140 ? -4.607 3.252 15.102 1.00 91.81 140 GLU A CA 1
ATOM 1134 C C . GLU A 1 140 ? -6.025 2.810 15.481 1.00 91.81 140 GLU A C 1
ATOM 1136 O O . GLU A 1 140 ? -6.632 3.407 16.365 1.00 91.81 140 GLU A O 1
ATOM 1141 N N . ARG A 1 141 ? -6.549 1.768 14.823 1.00 89.75 141 ARG A N 1
ATOM 1142 C CA . ARG A 1 141 ? -7.868 1.192 15.116 1.00 89.75 141 ARG A CA 1
ATOM 1143 C C . ARG A 1 141 ? -7.927 0.588 16.515 1.00 89.75 141 ARG A C 1
ATOM 1145 O O . ARG A 1 141 ? -8.924 0.766 17.201 1.00 89.75 141 ARG A O 1
ATOM 1152 N N . GLU A 1 142 ? -6.867 -0.102 16.926 1.00 89.88 142 GLU A N 1
ATOM 1153 C CA . GLU A 1 142 ? -6.749 -0.690 18.262 1.00 89.88 142 GLU A CA 1
ATOM 1154 C C . GLU A 1 142 ? -6.662 0.371 19.353 1.00 89.88 142 GLU A C 1
ATOM 1156 O O . GLU A 1 142 ? -7.477 0.356 20.265 1.00 89.88 142 GLU A O 1
ATOM 1161 N N . LEU A 1 143 ? -5.758 1.343 19.208 1.00 92.38 143 LEU A N 1
ATOM 1162 C CA . LEU A 1 143 ? -5.622 2.433 20.177 1.00 92.38 143 LEU A CA 1
ATOM 1163 C C . LEU A 1 143 ? -6.927 3.221 20.324 1.00 92.38 143 LEU A C 1
ATOM 1165 O O . LEU A 1 143 ? -7.355 3.508 21.434 1.00 92.38 143 LEU A O 1
ATOM 1169 N N . ALA A 1 144 ? -7.597 3.514 19.205 1.00 91.38 144 ALA A N 1
ATOM 1170 C CA . ALA A 1 144 ? -8.878 4.207 19.234 1.00 91.38 144 ALA A CA 1
ATOM 1171 C C . ALA A 1 144 ? -9.976 3.388 19.930 1.00 91.38 144 ALA A C 1
ATOM 1173 O O . ALA A 1 144 ? -10.833 3.974 20.586 1.00 91.38 144 ALA A O 1
ATOM 1174 N N . LEU A 1 145 ? -9.969 2.057 19.780 1.00 92.69 145 LEU A N 1
ATOM 1175 C CA . LEU A 1 145 ? -10.908 1.187 20.482 1.00 92.69 145 LEU A CA 1
ATOM 1176 C C . LEU A 1 145 ? -10.619 1.171 21.984 1.00 92.69 145 LEU A C 1
ATOM 1178 O O . LEU A 1 145 ? -11.551 1.332 22.765 1.00 92.69 145 LEU A O 1
ATOM 1182 N N . ASP A 1 146 ? -9.358 1.009 22.380 1.00 90.94 146 ASP A N 1
ATOM 1183 C CA . ASP A 1 146 ? -8.959 0.965 23.788 1.00 90.94 146 ASP A CA 1
ATOM 1184 C C . ASP A 1 146 ? -9.288 2.282 24.503 1.00 90.94 146 ASP A C 1
ATOM 1186 O O . ASP A 1 146 ? -9.901 2.270 25.573 1.00 90.94 146 ASP A O 1
ATOM 1190 N N . ASP A 1 147 ? -8.952 3.422 23.893 1.00 92.56 147 ASP A N 1
ATOM 1191 C CA . ASP A 1 147 ? -9.273 4.751 24.422 1.00 92.56 147 ASP A CA 1
ATOM 1192 C C . ASP A 1 147 ? -10.790 4.922 24.578 1.00 92.56 147 ASP A C 1
ATOM 1194 O O . ASP A 1 147 ? -11.278 5.293 25.647 1.00 92.56 147 ASP A O 1
ATOM 1198 N N . TRP A 1 148 ? -11.557 4.563 23.546 1.00 93.69 148 TRP A N 1
ATOM 1199 C CA . TRP A 1 148 ? -13.012 4.671 23.568 1.00 93.69 148 TRP A CA 1
ATOM 1200 C C . TRP A 1 148 ? -13.662 3.740 24.603 1.00 93.69 148 TRP A C 1
ATOM 1202 O O . TRP A 1 148 ? -14.587 4.151 25.307 1.00 93.69 148 TRP A O 1
ATOM 1212 N N . MET A 1 149 ? -13.180 2.500 24.736 1.00 92.38 149 MET A N 1
ATOM 1213 C CA . MET A 1 149 ? -13.674 1.551 25.737 1.00 92.38 149 MET A CA 1
ATOM 1214 C C . MET A 1 149 ? -13.405 2.049 27.158 1.00 92.38 149 MET A C 1
ATOM 1216 O O . MET A 1 149 ? -14.291 1.955 28.010 1.00 92.38 149 MET A O 1
ATOM 1220 N N . ASN A 1 150 ? -12.222 2.621 27.398 1.00 92.25 150 ASN A N 1
ATOM 1221 C CA . ASN A 1 150 ? -11.851 3.206 28.685 1.00 92.25 150 ASN A CA 1
ATOM 1222 C C . ASN A 1 150 ? -12.706 4.436 29.022 1.00 92.25 150 ASN A C 1
ATOM 1224 O O . ASN A 1 150 ? -13.197 4.551 30.144 1.00 92.25 150 ASN A O 1
ATOM 1228 N N . GLU A 1 151 ? -12.935 5.331 28.058 1.00 92.69 151 GLU A N 1
ATOM 1229 C CA . GLU A 1 151 ? -13.780 6.518 28.244 1.00 92.69 151 GLU A CA 1
ATOM 1230 C C . GLU A 1 151 ? -15.242 6.160 28.542 1.00 92.69 151 GLU A C 1
ATOM 1232 O O . GLU A 1 151 ? -15.893 6.808 29.364 1.00 92.69 151 GLU A O 1
ATOM 1237 N N . ASN A 1 152 ? -15.762 5.111 27.899 1.00 90.19 152 ASN A N 1
ATOM 1238 C CA . ASN A 1 152 ? -17.170 4.722 27.997 1.00 90.19 152 ASN A CA 1
ATOM 1239 C C . ASN A 1 152 ? -17.430 3.601 29.019 1.00 90.19 152 ASN A C 1
ATOM 1241 O O . ASN A 1 152 ? -18.579 3.199 29.192 1.00 90.19 152 ASN A O 1
ATOM 1245 N N . ASN A 1 153 ? -16.397 3.123 29.725 1.00 88.50 153 ASN A N 1
ATOM 1246 C CA . ASN A 1 153 ? -16.459 1.985 30.654 1.00 88.50 153 ASN A CA 1
ATOM 1247 C C . ASN A 1 153 ? -17.094 0.723 30.032 1.00 88.50 153 ASN A C 1
ATOM 1249 O O . ASN A 1 153 ? -17.829 -0.010 30.696 1.00 88.50 153 ASN A O 1
ATOM 1253 N N . VAL A 1 154 ? -16.821 0.479 28.749 1.00 87.94 154 VAL A N 1
ATOM 1254 C CA . VAL A 1 154 ? -17.373 -0.652 27.992 1.00 87.94 154 VAL A CA 1
ATOM 1255 C C . VAL A 1 154 ? -16.563 -1.904 28.301 1.00 87.94 154 VAL A C 1
ATOM 1257 O O . VAL A 1 154 ? -15.343 -1.934 28.132 1.00 87.94 154 VAL A O 1
ATOM 1260 N N . ALA A 1 155 ? -17.236 -2.966 28.740 1.00 84.62 155 ALA A N 1
ATOM 1261 C CA . ALA A 1 155 ? -16.571 -4.236 28.999 1.00 84.62 155 ALA A CA 1
ATOM 1262 C C . ALA A 1 155 ? -16.246 -4.969 27.679 1.00 84.62 155 ALA A C 1
ATOM 1264 O O . ALA A 1 155 ? -17.058 -4.945 26.751 1.00 84.62 155 ALA A O 1
ATOM 1265 N N . PRO A 1 156 ? -15.140 -5.737 27.598 1.00 82.88 156 PRO A N 1
ATOM 1266 C CA . PRO A 1 156 ? -14.803 -6.528 26.406 1.00 82.88 156 PRO A CA 1
ATOM 1267 C C . PRO A 1 156 ? -15.886 -7.531 25.969 1.00 82.88 156 PRO A C 1
ATOM 1269 O O . PRO A 1 156 ? -15.914 -7.963 24.819 1.00 82.88 156 PRO A O 1
ATOM 1272 N N . SER A 1 157 ? -16.791 -7.916 26.875 1.00 84.62 157 SER A N 1
ATOM 1273 C CA . SER A 1 157 ? -17.925 -8.804 26.592 1.00 84.62 157 SER A CA 1
ATOM 1274 C C . SER A 1 157 ? -19.059 -8.140 25.801 1.00 84.62 157 SER A C 1
ATOM 1276 O O . SER A 1 157 ? -19.912 -8.843 25.258 1.00 84.62 157 SER A O 1
ATOM 1278 N N . GLU A 1 158 ? -19.092 -6.808 25.705 1.00 85.81 158 GLU A N 1
ATOM 1279 C CA . GLU A 1 158 ? -20.141 -6.040 25.021 1.00 85.81 158 GLU A CA 1
ATOM 1280 C C . GLU A 1 158 ? -19.903 -5.966 23.502 1.00 85.81 158 GLU A C 1
ATOM 1282 O O . GLU A 1 158 ? -19.841 -4.906 22.881 1.00 85.81 158 GLU A O 1
ATOM 1287 N N . THR A 1 159 ? -19.792 -7.141 22.882 1.00 84.81 159 THR A N 1
ATOM 1288 C CA . THR A 1 159 ? -19.408 -7.329 21.471 1.00 84.81 159 THR A CA 1
ATOM 1289 C C . THR A 1 159 ? -20.258 -6.540 20.471 1.00 84.81 159 THR A C 1
ATOM 1291 O O . THR A 1 159 ? -19.727 -6.038 19.486 1.00 84.81 159 THR A O 1
ATOM 1294 N N . ASN A 1 160 ? -21.560 -6.368 20.717 1.00 86.12 160 ASN A N 1
ATOM 1295 C CA . ASN A 1 160 ? -22.437 -5.581 19.840 1.00 86.12 160 ASN A CA 1
ATOM 1296 C C . ASN A 1 160 ? -22.084 -4.087 19.835 1.00 86.12 160 ASN A C 1
ATOM 1298 O O . ASN A 1 160 ? -22.136 -3.440 18.791 1.00 86.12 160 ASN A O 1
ATOM 1302 N N . ILE A 1 161 ? -21.719 -3.553 21.000 1.00 85.88 161 ILE A N 1
ATOM 1303 C CA . ILE A 1 161 ? -21.365 -2.147 21.199 1.00 85.88 161 ILE A CA 1
ATOM 1304 C C . ILE A 1 161 ? -19.987 -1.875 20.577 1.00 85.88 161 ILE A C 1
ATOM 1306 O O . ILE A 1 161 ? -19.829 -0.932 19.801 1.00 85.88 161 ILE A O 1
ATOM 1310 N N . ILE A 1 162 ? -19.032 -2.781 20.811 1.00 86.50 162 ILE A N 1
ATOM 1311 C CA . ILE A 1 162 ? -17.693 -2.759 20.202 1.00 86.50 162 ILE A CA 1
ATOM 1312 C C . ILE A 1 162 ? -17.783 -2.833 18.671 1.00 86.50 162 ILE A C 1
ATOM 1314 O O . ILE A 1 162 ? -17.171 -2.028 17.971 1.00 86.50 162 ILE A O 1
ATOM 1318 N N . ASN A 1 163 ? -18.588 -3.752 18.129 1.00 85.88 163 ASN A N 1
ATOM 1319 C CA . ASN A 1 163 ? -18.781 -3.867 16.682 1.00 85.88 163 ASN A CA 1
ATOM 1320 C C . ASN A 1 163 ? -19.402 -2.600 16.078 1.00 85.88 163 ASN A C 1
ATOM 1322 O O . ASN A 1 163 ? -19.013 -2.204 14.981 1.00 85.88 163 ASN A O 1
ATOM 1326 N N . GLY A 1 164 ? -20.324 -1.941 16.789 1.00 86.31 164 GLY A N 1
ATOM 1327 C CA . GLY A 1 164 ? -20.888 -0.657 16.367 1.00 86.31 164 GLY A CA 1
ATOM 1328 C C . GLY A 1 164 ? -19.820 0.429 16.212 1.00 86.31 164 GLY A C 1
ATOM 1329 O O . GLY A 1 164 ? -19.750 1.074 15.165 1.00 86.31 164 GLY A O 1
ATOM 1330 N N . PHE A 1 165 ? -18.938 0.571 17.205 1.00 90.06 165 PHE A N 1
ATOM 1331 C CA . PHE A 1 165 ? -17.801 1.493 17.135 1.00 90.06 165 PHE A CA 1
ATOM 1332 C C . PHE A 1 165 ? -16.859 1.159 15.970 1.00 90.06 165 PHE A C 1
ATOM 1334 O O . PHE A 1 165 ? -16.500 2.039 15.190 1.00 90.06 165 PHE A O 1
ATOM 1341 N N . LEU A 1 166 ? -16.489 -0.115 15.806 1.00 88.12 166 LEU A N 1
ATOM 1342 C CA . LEU A 1 166 ? -15.566 -0.540 14.749 1.00 88.12 166 LEU A CA 1
ATOM 1343 C C . LEU A 1 166 ? -16.115 -0.260 13.341 1.00 88.12 166 LEU A C 1
ATOM 1345 O O . LEU A 1 166 ? -15.352 0.134 12.457 1.00 88.12 166 LEU A O 1
ATOM 1349 N N . VAL A 1 167 ? -17.425 -0.419 13.127 1.00 86.06 167 VAL A N 1
ATOM 1350 C CA . VAL A 1 167 ? -18.079 -0.087 11.849 1.00 86.06 167 VAL A CA 1
ATOM 1351 C C . VAL A 1 167 ? -18.056 1.421 11.587 1.00 86.06 167 VAL A C 1
ATOM 1353 O O . VAL A 1 167 ? -17.744 1.830 10.469 1.00 86.06 167 VAL A O 1
ATOM 1356 N N . GLN A 1 168 ? -18.325 2.247 12.602 1.00 88.19 168 GLN A N 1
ATOM 1357 C CA . GLN A 1 168 ? -18.244 3.708 12.483 1.00 88.19 168 GLN A CA 1
ATOM 1358 C C . GLN A 1 168 ? -16.812 4.188 12.229 1.00 88.19 168 GLN A C 1
ATOM 1360 O O . GLN A 1 168 ? -16.570 5.068 11.405 1.00 88.19 168 GLN A O 1
ATOM 1365 N N . TRP A 1 169 ? -15.834 3.589 12.903 1.00 91.44 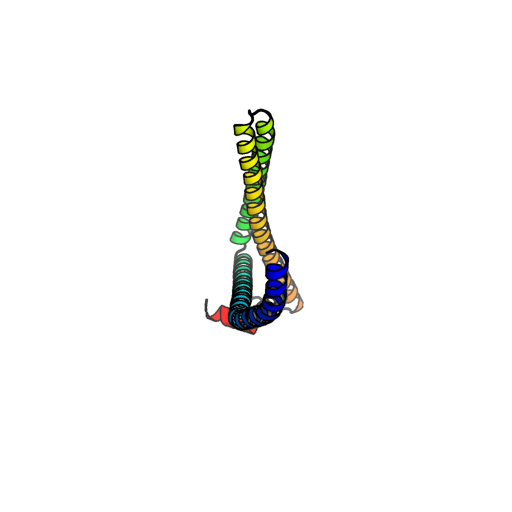169 TRP A N 1
ATOM 1366 C CA . TRP A 1 169 ? -14.432 3.920 12.690 1.00 91.44 169 TRP A CA 1
ATOM 1367 C C . TRP A 1 169 ? -13.996 3.581 11.259 1.00 91.44 169 TRP A C 1
ATOM 1369 O O . TRP A 1 169 ? -13.387 4.411 10.578 1.00 91.44 169 TRP A O 1
ATOM 1379 N N . ASP A 1 170 ? -14.360 2.388 10.773 1.00 87.25 170 ASP A N 1
ATOM 1380 C CA . ASP A 1 170 ? -14.060 1.950 9.409 1.00 87.25 170 ASP A CA 1
ATOM 1381 C C . ASP A 1 170 ? -14.748 2.853 8.367 1.00 87.25 170 ASP A C 1
ATOM 1383 O O . ASP A 1 170 ? -14.127 3.207 7.362 1.00 87.25 170 ASP A O 1
ATOM 1387 N N . SER A 1 171 ? -16.001 3.267 8.601 1.00 86.56 171 SER A N 1
ATOM 1388 C CA . SER A 1 171 ? -16.746 4.132 7.675 1.00 86.56 171 SER A CA 1
ATOM 1389 C C . SER A 1 171 ? -16.061 5.490 7.496 1.00 86.56 171 SER A C 1
ATOM 1391 O O . SER A 1 171 ? -15.855 5.940 6.365 1.00 86.56 171 SER A O 1
ATOM 1393 N N . ILE A 1 172 ? -15.591 6.090 8.595 1.00 87.69 172 ILE A N 1
ATOM 1394 C CA . ILE A 1 172 ? -14.868 7.366 8.599 1.00 87.69 172 ILE A CA 1
ATOM 1395 C C . ILE A 1 172 ? -13.491 7.219 7.941 1.00 87.69 172 ILE A C 1
ATOM 1397 O O . ILE A 1 172 ? -13.128 8.009 7.068 1.00 87.69 172 ILE A O 1
ATOM 1401 N N . LYS A 1 173 ? -12.703 6.212 8.340 1.00 87.62 173 LYS A N 1
ATOM 1402 C CA . LYS A 1 173 ? -11.304 6.071 7.899 1.00 87.62 173 LYS A CA 1
ATOM 1403 C C . LYS A 1 173 ? -11.170 5.614 6.452 1.00 87.62 173 LYS A C 1
ATOM 1405 O O . LYS A 1 173 ? -10.234 6.033 5.772 1.00 87.62 173 LYS A O 1
ATOM 1410 N N . PHE A 1 174 ? -12.096 4.790 5.968 1.00 83.56 174 PHE A N 1
ATOM 1411 C CA . PHE A 1 174 ? -12.099 4.315 4.584 1.00 83.56 174 PHE A CA 1
ATOM 1412 C C . PHE A 1 174 ? -13.037 5.108 3.666 1.00 83.56 174 PHE A C 1
ATOM 1414 O O . PHE A 1 174 ? -13.004 4.891 2.452 1.00 83.56 174 PHE A O 1
ATOM 1421 N N . ASN A 1 175 ? -13.815 6.053 4.211 1.00 83.56 175 ASN A N 1
ATOM 1422 C CA . ASN A 1 175 ? -14.811 6.842 3.483 1.00 83.56 175 ASN A CA 1
ATOM 1423 C C . ASN A 1 175 ? -15.775 5.940 2.683 1.00 83.56 175 ASN A C 1
ATOM 1425 O O . ASN A 1 175 ? -15.985 6.139 1.483 1.00 83.56 175 ASN A O 1
ATOM 1429 N N . ILE A 1 176 ? -16.302 4.912 3.357 1.00 79.31 176 ILE A N 1
ATOM 1430 C CA . ILE A 1 176 ? -17.311 3.971 2.845 1.00 79.31 176 ILE A CA 1
ATOM 1431 C C . ILE A 1 176 ? -18.573 4.130 3.694 1.00 79.31 176 ILE A C 1
ATOM 1433 O O . ILE A 1 176 ? -18.474 4.339 4.901 1.00 79.31 176 ILE A O 1
ATOM 1437 N N . SER A 1 177 ? -19.758 4.020 3.090 1.00 77.62 177 SER A N 1
ATOM 1438 C CA . SER A 1 177 ? -21.007 4.062 3.857 1.00 77.62 177 SER A CA 1
ATOM 1439 C C . SER A 1 177 ? -21.166 2.837 4.770 1.00 77.62 177 SER A C 1
ATOM 1441 O O . SER A 1 177 ? -20.795 1.719 4.412 1.00 77.62 177 SER A O 1
ATOM 1443 N N . GLU A 1 178 ? -21.774 3.015 5.944 1.00 72.06 178 GLU A N 1
ATOM 1444 C CA . GLU A 1 178 ? -22.046 1.907 6.878 1.00 72.06 178 GLU A CA 1
ATOM 1445 C C . GLU A 1 178 ? -22.907 0.806 6.241 1.00 72.06 178 GLU A C 1
ATOM 1447 O O . GLU A 1 178 ? -22.700 -0.382 6.484 1.00 72.06 178 GLU A O 1
ATOM 1452 N N . THR A 1 179 ? -23.828 1.192 5.357 1.00 69.25 179 THR A N 1
ATOM 1453 C CA . THR A 1 179 ? -24.666 0.275 4.578 1.00 69.25 179 THR A CA 1
ATOM 1454 C C . THR A 1 179 ? -23.851 -0.624 3.647 1.00 69.25 179 THR A C 1
ATOM 1456 O O . THR A 1 179 ? -24.090 -1.828 3.613 1.00 69.25 179 THR A O 1
ATOM 1459 N N . GLU A 1 180 ? -22.843 -0.084 2.954 1.00 68.31 180 GLU A N 1
ATOM 1460 C CA . GLU A 1 180 ? -21.957 -0.874 2.083 1.00 68.31 180 GLU A CA 1
ATOM 1461 C C . GLU A 1 180 ? -21.034 -1.804 2.891 1.00 68.31 180 GLU A C 1
ATOM 1463 O O . GLU A 1 180 ? -20.703 -2.900 2.437 1.00 68.31 180 GLU A O 1
ATOM 1468 N N . LEU A 1 181 ? -20.644 -1.405 4.108 1.00 66.56 181 LEU A N 1
ATOM 1469 C CA . LEU A 1 181 ? -19.840 -2.237 5.012 1.00 66.56 181 LEU A CA 1
ATOM 1470 C C . LEU A 1 181 ? -20.625 -3.452 5.534 1.00 66.56 181 LEU A C 1
ATOM 1472 O O . LEU A 1 181 ? -20.082 -4.556 5.610 1.00 66.56 181 LEU A O 1
ATOM 1476 N N . LEU A 1 182 ? -21.907 -3.266 5.857 1.00 65.88 182 LEU A N 1
ATOM 1477 C CA . LEU A 1 182 ? -22.782 -4.312 6.398 1.00 65.88 182 LEU A CA 1
ATOM 1478 C C . LEU A 1 182 ? -23.260 -5.328 5.346 1.00 65.88 182 LEU A C 1
ATOM 1480 O O . LEU A 1 182 ? -23.576 -6.467 5.690 1.00 65.88 182 LEU A O 1
ATOM 1484 N N . GLU A 1 183 ? -23.326 -4.952 4.069 1.00 69.56 183 GLU A N 1
ATOM 1485 C CA . GLU A 1 183 ? -23.631 -5.892 2.978 1.00 69.56 183 GLU A CA 1
ATOM 1486 C C . GLU A 1 183 ? -22.447 -6.822 2.677 1.00 69.56 183 GLU A C 1
ATOM 1488 O O . GLU A 1 183 ? -22.625 -8.012 2.395 1.00 69.56 183 GLU A O 1
ATOM 1493 N N . HIS A 1 184 ? -21.221 -6.309 2.800 1.00 59.91 184 HIS A N 1
ATOM 1494 C CA . HIS A 1 184 ? -20.012 -7.090 2.551 1.00 59.91 184 HIS A CA 1
ATOM 1495 C C . HIS A 1 184 ? -19.680 -8.080 3.679 1.00 59.91 184 HIS A C 1
ATOM 1497 O O . HIS A 1 184 ? -19.160 -9.162 3.407 1.00 59.91 184 HIS A O 1
ATOM 1503 N N . SER A 1 185 ? -20.016 -7.759 4.933 1.00 57.91 185 SER A N 1
ATOM 1504 C CA . SER A 1 185 ? -19.805 -8.667 6.073 1.00 57.91 185 SER A CA 1
ATOM 1505 C C . SER A 1 185 ? -20.755 -9.869 6.089 1.00 57.91 185 SER A C 1
ATOM 1507 O O . SER A 1 185 ? -20.437 -10.881 6.699 1.00 57.91 185 SER A O 1
ATOM 1509 N N . LYS A 1 186 ? -21.900 -9.792 5.395 1.00 54.94 186 LYS A N 1
ATOM 1510 C CA . LYS A 1 186 ? -22.860 -10.905 5.252 1.00 54.94 186 LYS A CA 1
ATOM 1511 C C . LYS A 1 186 ? -22.527 -11.876 4.117 1.00 54.94 186 LYS A C 1
ATOM 1513 O O . LYS A 1 186 ? -23.147 -12.931 4.026 1.00 54.94 186 LYS A O 1
ATOM 1518 N N . SER A 1 187 ? -21.620 -11.494 3.218 1.00 49.56 187 SER A N 1
ATOM 1519 C CA . SER A 1 187 ? -21.241 -12.268 2.026 1.00 49.56 187 SER A CA 1
ATOM 1520 C C . SER A 1 187 ? -19.874 -12.954 2.144 1.00 49.56 187 SER A C 1
ATOM 1522 O O . SER A 1 187 ? -19.458 -13.625 1.198 1.00 49.56 187 SER A O 1
ATOM 1524 N N . SER A 1 188 ? -19.201 -12.794 3.289 1.00 43.91 188 SER A N 1
ATOM 1525 C CA . SER A 1 188 ? -17.925 -13.433 3.650 1.00 43.91 188 SER A CA 1
ATOM 1526 C C . SER A 1 188 ? -18.156 -14.500 4.714 1.00 43.91 188 SER A C 1
ATOM 1528 O O . SER A 1 188 ? -17.449 -15.528 4.662 1.00 43.91 188 SER A O 1
#

Sequence (188 aa):
MTELFNLIKEPLFWLLTPIVGLFWSVLGNLVTPFFQKYLSQLYQSRNRKRVSSILENRAKVERFFISYSERDSTKIDVIHGLLTAISIMVVGTGLLLLANLLPHPSKYLAYFIGVYAFYLGIKVIDKQHLLLGQVKLAQERELALDDWMNENNVAPSETNIINGFLVQWDSIKFNISETELLEHSKSS

pLDDT: mean 81.71, std 10.55, range [43.91, 93.69]

Secondary structure (DSSP, 8-state):
-HHHHHHHHHHHHHHHHHHHHHHHHHHHHHHHHHHHHHHHHHHHHHHHHHHHHHHHHHHHHHHHHH-HHHHHHHHHHHHHHHHHHHHHHHHHHHHHHHHTTS-HHHHHHHHHHHHHHHHHHHHHHHHHHHHHHHHHHHHHHHHHHHHHHHHHT--TT-HHHHHHHHHHHHHHHHT--HHHHHHHHT--

Foldseek 3Di:
DVVVVVVVVVVVCVVVVVVVVVVVVVVCVVCVVVVVVVVVVVVVVVVVVLVVVLVVLVVLLVVLLVDVPVLVVLVVVLVVLLVVLVVLLVVLVVLLVVLVVDPDVVSVVSPVSSVVSNVVSVVSNVVSVSSVVSSVVSVVLVVVLVVVCVVVVPDPVPVVVSVVVSLVSSCVVSVNDSVVVVVVVVVD